Protein AF-A0A1G2M939-F1 (afdb_monomer)

Secondary structure (DSSP, 8-state):
----TTTTS-HHHHHHHHH-BS-TT-S--TT--BHHHHHHHHHHHHHHHHHHHHHH-TT--HHHHHHHHHHTTTTHHHH----HHHHHH--HHHHHHHHHHHHHHHHHHHHHS-SEETTEEHHHHHHHHHH--SHHHHHHHHHHHHHHHHHHHHHHHTT-GGGHHHHHHHHHHHTTHHHH-GGGHHHHT-TT-TTT-HHHH-S-----GGG-TTTTS---TTTTTS--S-HHHHHHHHHHHHHHHHHHHHHTTS---S---

Structure (mmCIF, N/CA/C/O backbone):
data_AF-A0A1G2M939-F1
#
_entry.id   AF-A0A1G2M939-F1
#
loop_
_atom_site.group_PDB
_atom_site.id
_atom_site.type_symbol
_atom_site.label_atom_id
_atom_site.label_alt_id
_atom_site.label_comp_id
_atom_site.label_asym_id
_atom_site.label_entity_id
_atom_site.label_seq_id
_atom_site.pdbx_PDB_ins_code
_atom_site.Cartn_x
_atom_site.Cartn_y
_atom_site.Cartn_z
_atom_site.occupancy
_atom_site.B_iso_or_equiv
_atom_site.auth_seq_id
_atom_site.auth_comp_id
_atom_site.auth_asym_id
_atom_site.auth_atom_id
_atom_site.pdbx_PDB_model_num
ATOM 1 N N . MET A 1 1 ? 10.184 -16.209 16.164 1.00 35.19 1 MET A N 1
ATOM 2 C CA . MET A 1 1 ? 9.188 -16.762 15.222 1.00 35.19 1 MET A CA 1
ATOM 3 C C . MET A 1 1 ? 8.222 -15.636 14.904 1.00 35.19 1 MET A C 1
ATOM 5 O O . MET A 1 1 ? 7.690 -15.080 15.852 1.00 35.19 1 MET A O 1
ATOM 9 N N . LYS A 1 2 ? 8.069 -15.216 13.639 1.00 50.16 2 LYS A N 1
ATOM 10 C CA . LYS A 1 2 ? 6.953 -14.321 13.290 1.00 50.16 2 LYS A CA 1
ATOM 11 C C . LYS A 1 2 ? 5.694 -15.166 13.429 1.00 50.16 2 LYS A C 1
ATOM 13 O O . LYS A 1 2 ? 5.567 -16.158 12.719 1.00 50.16 2 LYS A O 1
ATOM 18 N N . GLU A 1 3 ? 4.871 -14.853 14.418 1.00 60.94 3 GLU A N 1
ATOM 19 C CA . GLU A 1 3 ? 3.589 -15.513 14.607 1.00 60.94 3 GLU A CA 1
ATOM 20 C C . GLU A 1 3 ? 2.755 -15.336 13.333 1.00 60.94 3 GLU A C 1
ATOM 22 O O . GLU A 1 3 ? 2.784 -14.269 12.714 1.00 60.94 3 GLU A O 1
ATOM 27 N N . ASP A 1 4 ? 2.078 -16.396 12.893 1.00 83.44 4 ASP A N 1
ATOM 28 C CA . ASP A 1 4 ? 1.160 -16.295 11.764 1.00 83.44 4 ASP A CA 1
ATOM 29 C C . ASP A 1 4 ? -0.061 -15.474 12.208 1.00 83.44 4 ASP A C 1
ATOM 31 O O . ASP A 1 4 ? -0.975 -15.979 12.861 1.00 83.44 4 ASP A O 1
ATOM 35 N N . LEU A 1 5 ? -0.018 -14.172 11.897 1.00 89.94 5 LEU A N 1
ATOM 36 C CA . LEU A 1 5 ? -0.991 -13.156 12.313 1.00 89.94 5 LEU A CA 1
ATOM 37 C C . LEU A 1 5 ? -2.436 -13.515 11.948 1.00 89.94 5 LEU A C 1
ATOM 39 O O . LEU A 1 5 ? -3.360 -13.068 12.626 1.00 89.94 5 LEU A O 1
ATOM 43 N N . PHE A 1 6 ? -2.623 -14.298 10.883 1.00 92.44 6 PHE A N 1
ATOM 44 C CA . PHE A 1 6 ? -3.928 -14.663 10.339 1.00 92.44 6 PHE A CA 1
ATOM 45 C C . PHE A 1 6 ? -4.211 -16.169 10.450 1.00 92.44 6 PHE A C 1
ATOM 47 O O . PHE A 1 6 ? -5.139 -16.646 9.804 1.00 92.44 6 PHE A O 1
ATOM 54 N N . LYS A 1 7 ? -3.482 -16.915 11.294 1.00 90.25 7 LYS A N 1
ATOM 55 C CA . LYS A 1 7 ? -3.659 -18.373 11.471 1.00 90.25 7 LYS A CA 1
ATOM 56 C C . LYS A 1 7 ? -5.100 -18.795 11.784 1.00 90.25 7 LYS A C 1
ATOM 58 O O . LYS A 1 7 ? -5.546 -19.851 11.348 1.00 90.25 7 LYS A O 1
ATOM 63 N N . ASP A 1 8 ? -5.821 -17.953 12.524 1.00 92.12 8 ASP A N 1
ATOM 64 C CA . ASP A 1 8 ? -7.196 -18.210 12.962 1.00 92.12 8 ASP A CA 1
ATOM 65 C C . ASP A 1 8 ? -8.242 -17.667 11.971 1.00 92.12 8 ASP A C 1
ATOM 67 O O . ASP A 1 8 ? -9.444 -17.873 12.151 1.00 92.12 8 ASP A O 1
ATOM 71 N N . PHE A 1 9 ? -7.815 -16.953 10.922 1.00 95.19 9 PHE A N 1
ATOM 72 C CA . PHE A 1 9 ? -8.716 -16.448 9.891 1.00 95.19 9 PHE A CA 1
ATOM 73 C C . PHE A 1 9 ? -9.082 -17.553 8.896 1.00 95.19 9 PHE A C 1
ATOM 75 O O . PHE A 1 9 ? -8.240 -18.376 8.530 1.00 95.19 9 PHE A O 1
ATOM 82 N N . PRO A 1 10 ? -10.327 -17.567 8.391 1.00 94.38 10 PRO A N 1
ATOM 83 C CA . PRO A 1 10 ? -10.714 -18.525 7.369 1.00 94.38 10 PRO A CA 1
ATOM 84 C C . PRO A 1 10 ? -9.937 -18.276 6.072 1.00 94.38 10 PRO A C 1
ATOM 86 O O . PRO A 1 10 ? -9.754 -17.130 5.649 1.00 94.38 10 PRO A O 1
ATOM 89 N N . LYS A 1 11 ? -9.564 -19.363 5.384 1.00 94.25 11 LYS A N 1
ATOM 90 C CA . LYS A 1 11 ? -8.876 -19.315 4.079 1.00 94.25 11 LYS A CA 1
ATOM 91 C C . LYS A 1 11 ? -9.626 -18.486 3.033 1.00 94.25 11 LYS A C 1
ATOM 93 O O . LYS A 1 11 ? -8.993 -17.857 2.190 1.00 94.25 11 LYS A O 1
ATOM 98 N N . GLU A 1 12 ? -10.956 -18.421 3.134 1.00 94.88 12 GLU A N 1
ATOM 99 C CA . GLU A 1 12 ? -11.803 -17.587 2.274 1.00 94.88 12 GLU A CA 1
ATOM 100 C C . GLU A 1 12 ? -11.372 -16.116 2.235 1.00 94.88 12 GLU A C 1
ATOM 102 O O . GLU A 1 12 ? -11.542 -15.475 1.200 1.00 94.88 12 GLU A O 1
ATOM 107 N N . ARG A 1 13 ? -10.789 -15.570 3.315 1.00 95.56 13 ARG A N 1
ATOM 108 C CA . ARG A 1 13 ? -10.268 -14.196 3.304 1.00 95.56 13 ARG A CA 1
ATOM 109 C C . ARG A 1 13 ? -9.148 -14.052 2.278 1.00 95.56 13 ARG A C 1
ATOM 111 O O . ARG A 1 13 ? -9.212 -13.189 1.407 1.00 95.56 13 ARG A O 1
ATOM 118 N N . GLU A 1 14 ? -8.125 -14.895 2.380 1.00 95.56 14 GLU A N 1
ATOM 119 C CA . GLU A 1 14 ? -6.982 -14.876 1.465 1.00 95.56 14 GLU A CA 1
ATOM 120 C C . GLU A 1 14 ? -7.424 -15.183 0.029 1.00 95.56 14 GLU A C 1
ATOM 122 O O . GLU A 1 14 ? -7.056 -14.468 -0.904 1.00 95.56 14 GLU A O 1
ATOM 127 N N . GLU A 1 15 ? -8.252 -16.210 -0.156 1.00 96.12 15 GLU A N 1
ATOM 128 C CA . GLU A 1 15 ? -8.768 -16.589 -1.472 1.00 96.12 15 GLU A CA 1
ATOM 129 C C . GLU A 1 15 ? -9.619 -15.482 -2.104 1.00 96.12 15 GLU A C 1
ATOM 131 O O . GLU A 1 15 ? -9.490 -15.217 -3.300 1.00 96.12 15 GLU A O 1
ATOM 136 N N . GLY A 1 16 ? -10.456 -14.807 -1.314 1.00 95.88 16 GLY A N 1
ATOM 137 C CA . GLY A 1 16 ? -11.262 -13.674 -1.758 1.00 95.88 16 GLY A CA 1
ATOM 138 C C . GLY A 1 16 ? -10.395 -12.501 -2.211 1.00 95.88 16 GLY A C 1
ATOM 139 O O . GLY A 1 16 ? -10.558 -12.006 -3.326 1.00 95.88 16 GLY A O 1
ATOM 140 N N . LEU A 1 17 ? -9.398 -12.120 -1.407 1.00 96.31 17 LEU A N 1
ATOM 141 C CA . LEU A 1 17 ? -8.465 -11.042 -1.750 1.00 96.31 17 LEU A CA 1
ATOM 142 C C . LEU A 1 17 ? -7.623 -11.372 -2.992 1.00 96.31 17 LEU A C 1
ATOM 144 O O . LEU A 1 17 ? -7.265 -10.473 -3.753 1.00 96.31 17 LEU A O 1
ATOM 148 N N . LYS A 1 18 ? -7.314 -12.653 -3.232 1.00 95.50 18 LYS A N 1
ATOM 149 C CA . LYS A 1 18 ? -6.609 -13.096 -4.446 1.00 95.50 18 LYS A CA 1
ATOM 150 C C . LYS A 1 18 ? -7.477 -13.053 -5.706 1.00 95.50 18 LYS A C 1
ATOM 152 O O . LYS A 1 18 ? -6.924 -12.893 -6.795 1.00 95.50 18 LYS A O 1
ATOM 157 N N . LYS A 1 19 ? -8.801 -13.193 -5.569 1.00 94.12 19 LYS A N 1
ATOM 158 C CA . LYS A 1 19 ? -9.776 -13.133 -6.676 1.00 94.12 19 LYS A CA 1
ATOM 159 C C . LYS A 1 19 ? -10.155 -11.700 -7.061 1.00 94.12 19 LYS A C 1
ATOM 161 O O . LYS A 1 19 ? -10.557 -11.465 -8.197 1.00 94.12 19 LYS A O 1
ATOM 166 N N . LEU A 1 20 ? -10.017 -10.745 -6.143 1.00 93.56 20 LEU A N 1
ATOM 167 C CA . LEU A 1 20 ? -10.298 -9.334 -6.402 1.00 93.56 20 LEU A CA 1
ATOM 168 C C . LEU A 1 20 ? -9.090 -8.645 -7.038 1.00 93.56 20 LEU A C 1
ATOM 170 O O . LEU A 1 20 ? -8.130 -8.270 -6.365 1.00 93.56 20 LEU A O 1
ATOM 174 N N . TYR A 1 21 ? -9.138 -8.493 -8.358 1.00 93.06 21 TYR A N 1
ATOM 175 C CA . TYR A 1 21 ? -8.115 -7.787 -9.119 1.00 93.06 21 TYR A CA 1
ATOM 176 C C . TYR A 1 21 ? -8.332 -6.277 -9.131 1.00 93.06 21 TYR A C 1
ATOM 178 O O . TYR A 1 21 ? -9.451 -5.794 -9.301 1.00 93.06 21 TYR A O 1
ATOM 186 N N . ARG A 1 22 ? -7.222 -5.543 -9.045 1.00 93.00 22 ARG A N 1
ATOM 187 C CA . ARG A 1 22 ? -7.204 -4.082 -9.102 1.00 93.00 22 ARG A CA 1
ATOM 188 C C . ARG A 1 22 ? -7.291 -3.570 -10.536 1.00 93.00 22 ARG A C 1
ATOM 190 O O . ARG A 1 22 ? -7.076 -4.303 -11.510 1.00 93.00 22 ARG A O 1
ATOM 197 N N . TYR A 1 23 ? -7.572 -2.274 -10.665 1.00 91.38 23 TYR A N 1
ATOM 198 C CA . TYR A 1 23 ? -7.619 -1.548 -11.938 1.00 91.38 23 TYR A CA 1
ATOM 199 C C . TYR A 1 23 ? -8.662 -2.090 -12.922 1.00 91.38 23 TYR A C 1
ATOM 201 O O . TYR A 1 23 ? -8.458 -2.034 -14.133 1.00 91.38 23 TYR A O 1
ATOM 209 N N . SER A 1 24 ? -9.794 -2.603 -12.434 1.00 88.75 24 SER A N 1
ATOM 210 C CA . SER A 1 24 ? -10.860 -3.194 -13.267 1.00 88.75 24 SER A CA 1
ATOM 211 C C . SER A 1 24 ? -11.411 -2.256 -14.352 1.00 88.75 24 SER A C 1
ATOM 213 O O . SER A 1 24 ? -11.948 -2.717 -15.351 1.00 88.75 24 SER A O 1
ATOM 215 N N . ALA A 1 25 ? -11.225 -0.942 -14.195 1.00 86.62 25 ALA A N 1
ATOM 216 C CA . ALA A 1 25 ? -11.577 0.072 -15.191 1.00 86.62 25 ALA A CA 1
ATOM 217 C C . ALA A 1 25 ? -10.614 0.160 -16.397 1.00 86.62 25 ALA A C 1
ATOM 219 O O . ALA A 1 25 ? -10.870 0.936 -17.315 1.00 86.62 25 ALA A O 1
ATOM 220 N N . PHE A 1 26 ? -9.490 -0.558 -16.377 1.00 88.12 26 PHE A N 1
ATOM 221 C CA . PHE A 1 26 ? -8.534 -0.630 -17.480 1.00 88.12 26 PHE A CA 1
ATOM 222 C C . PHE A 1 26 ? -8.677 -1.977 -18.174 1.00 88.12 26 PHE A C 1
ATOM 224 O O . PHE A 1 26 ? -8.571 -3.008 -17.510 1.00 88.12 26 PHE A O 1
ATOM 231 N N . ASP A 1 27 ? -8.841 -1.978 -19.495 1.00 86.50 27 ASP A N 1
ATOM 232 C CA . ASP A 1 27 ? -8.933 -3.222 -20.266 1.00 86.50 27 ASP A CA 1
ATOM 233 C C . ASP A 1 27 ? -7.609 -4.000 -20.267 1.00 86.50 27 ASP A C 1
ATOM 235 O O . ASP A 1 27 ? -7.612 -5.226 -20.169 1.00 86.50 27 ASP A O 1
ATOM 239 N N . VAL A 1 28 ? -6.478 -3.284 -20.320 1.00 90.25 28 VAL A N 1
ATOM 240 C CA . VAL A 1 28 ? -5.131 -3.864 -20.423 1.00 90.25 28 VAL A CA 1
ATOM 241 C C . VAL A 1 28 ? -4.227 -3.334 -19.311 1.00 90.25 28 VAL A C 1
ATOM 243 O O . VAL A 1 28 ? -3.996 -2.128 -19.200 1.00 90.25 28 VAL A O 1
ATOM 246 N N . MET A 1 29 ? -3.681 -4.243 -18.505 1.00 93.38 29 MET A N 1
ATOM 247 C CA . MET A 1 29 ? -2.658 -3.948 -17.497 1.00 93.38 29 MET A CA 1
ATOM 248 C C . MET A 1 29 ? -1.664 -5.104 -17.438 1.00 93.38 29 MET A C 1
ATOM 250 O O . MET A 1 29 ? -2.048 -6.207 -17.070 1.00 93.38 29 MET A O 1
ATOM 254 N N . PHE A 1 30 ? -0.406 -4.870 -17.806 1.00 94.69 30 PHE A N 1
ATOM 255 C CA . PHE A 1 30 ? 0.573 -5.929 -18.034 1.00 94.69 30 PHE A CA 1
ATOM 256 C C . PHE A 1 30 ? 0.890 -6.742 -16.784 1.00 94.69 30 PHE A C 1
ATOM 258 O O . PHE A 1 30 ? 1.032 -7.941 -16.905 1.00 94.69 30 PHE A O 1
ATOM 265 N N . TYR A 1 31 ? 0.950 -6.156 -15.596 1.00 95.31 31 TYR A N 1
ATOM 266 C CA . TYR A 1 31 ? 1.334 -6.797 -14.333 1.00 95.31 31 TYR A CA 1
ATOM 267 C C . TYR A 1 31 ? 0.245 -6.578 -13.286 1.00 95.31 31 TYR A C 1
ATOM 269 O O . TYR A 1 31 ? 0.491 -6.129 -12.162 1.00 95.31 31 TYR A O 1
ATOM 277 N N . ARG A 1 32 ? -1.002 -6.855 -13.677 1.00 93.75 32 ARG A N 1
ATOM 278 C CA . ARG A 1 32 ? -2.164 -6.616 -12.828 1.00 93.75 32 ARG A CA 1
ATOM 279 C C . ARG A 1 32 ? -2.068 -7.375 -11.504 1.00 93.75 32 ARG A C 1
ATOM 281 O O . ARG A 1 32 ? -1.936 -8.601 -11.466 1.00 93.75 32 ARG A O 1
ATOM 288 N N . SER A 1 33 ? -2.191 -6.628 -10.413 1.00 94.50 33 SER A N 1
ATOM 289 C CA . SER A 1 33 ? -2.207 -7.150 -9.050 1.00 94.50 33 SER A CA 1
ATOM 290 C C . SER A 1 33 ? -3.634 -7.426 -8.561 1.00 94.50 33 SER A C 1
ATOM 292 O O . SER A 1 33 ? -4.618 -6.905 -9.095 1.00 94.50 33 SER A O 1
ATOM 294 N N . ASN A 1 34 ? -3.744 -8.253 -7.526 1.00 95.31 34 ASN A N 1
ATOM 295 C CA . ASN A 1 34 ? -4.961 -8.419 -6.736 1.00 95.31 34 ASN A CA 1
ATOM 296 C C . ASN A 1 34 ? -4.808 -7.752 -5.363 1.00 95.31 34 ASN A C 1
ATOM 298 O O . ASN A 1 34 ? -3.708 -7.322 -4.994 1.00 95.31 34 ASN A O 1
ATOM 302 N N . LEU A 1 35 ? -5.907 -7.653 -4.612 1.00 96.38 35 LEU A N 1
ATOM 303 C CA . LEU A 1 35 ? -5.911 -7.014 -3.294 1.00 96.38 35 LEU A CA 1
ATOM 304 C C . LEU A 1 35 ? -4.967 -7.709 -2.309 1.00 96.38 35 LEU A C 1
ATOM 306 O O . LEU A 1 35 ? -4.319 -7.034 -1.515 1.00 96.38 35 LEU A O 1
ATOM 310 N N . TRP A 1 36 ? -4.799 -9.033 -2.407 1.00 97.00 36 TRP A N 1
ATOM 311 C CA . TRP A 1 36 ? -3.823 -9.758 -1.586 1.00 97.00 36 TRP A CA 1
ATOM 312 C C . TRP A 1 36 ? -2.396 -9.259 -1.826 1.00 97.00 36 TRP A C 1
ATOM 314 O O . TRP A 1 36 ? -1.669 -8.944 -0.880 1.00 97.00 36 TRP A O 1
ATOM 324 N N . THR A 1 37 ? -2.001 -9.169 -3.099 1.00 97.19 37 THR A N 1
ATOM 325 C CA . THR A 1 37 ? -0.686 -8.671 -3.495 1.00 97.19 37 THR A CA 1
ATOM 326 C C . THR A 1 37 ? -0.487 -7.231 -3.034 1.00 97.19 37 THR A C 1
ATOM 328 O O . THR A 1 37 ? 0.540 -6.911 -2.438 1.00 97.19 37 THR A O 1
ATOM 331 N N . HIS A 1 38 ? -1.481 -6.379 -3.272 1.00 97.94 38 HIS A N 1
ATOM 332 C CA . HIS A 1 38 ? -1.457 -4.976 -2.880 1.00 97.94 38 HIS A CA 1
ATOM 333 C C . HIS A 1 38 ? -1.307 -4.790 -1.364 1.00 97.94 38 HIS A C 1
ATOM 335 O O . HIS A 1 38 ? -0.356 -4.142 -0.931 1.00 97.94 38 HIS A O 1
ATOM 341 N N . ALA A 1 39 ? -2.160 -5.420 -0.551 1.00 98.25 39 ALA A N 1
ATOM 342 C CA . ALA A 1 39 ? -2.147 -5.277 0.906 1.00 98.25 39 ALA A CA 1
ATOM 343 C C . ALA A 1 39 ? -0.783 -5.638 1.523 1.00 98.25 39 ALA A C 1
ATOM 345 O O . ALA A 1 39 ? -0.291 -4.953 2.423 1.00 98.25 39 ALA A O 1
ATOM 346 N N . HIS A 1 40 ? -0.115 -6.668 0.993 1.00 98.31 40 HIS A N 1
ATOM 347 C CA . HIS A 1 40 ? 1.235 -7.037 1.425 1.00 98.31 40 HIS A CA 1
ATOM 348 C C . HIS A 1 40 ? 2.277 -5.981 1.066 1.00 98.31 40 HIS A C 1
ATOM 350 O O . HIS A 1 40 ? 3.089 -5.616 1.917 1.00 98.31 40 HIS A O 1
ATOM 356 N N . ARG A 1 41 ? 2.242 -5.447 -0.161 1.00 98.44 41 ARG A N 1
ATOM 357 C CA . ARG A 1 41 ? 3.171 -4.384 -0.567 1.00 98.44 41 ARG A CA 1
ATOM 358 C C . ARG A 1 41 ? 2.973 -3.117 0.253 1.00 98.44 41 ARG A C 1
ATOM 360 O O . ARG A 1 41 ? 3.964 -2.541 0.698 1.00 98.44 41 ARG A O 1
ATOM 367 N N . VAL A 1 42 ? 1.724 -2.732 0.525 1.00 98.75 42 VAL A N 1
ATOM 368 C CA . VAL A 1 42 ? 1.412 -1.614 1.429 1.00 98.75 42 VAL A CA 1
ATOM 369 C C . VAL A 1 42 ? 1.972 -1.893 2.823 1.00 98.75 42 VAL A C 1
ATOM 371 O O . VAL A 1 42 ? 2.663 -1.041 3.368 1.00 98.75 42 VAL A O 1
ATOM 374 N N . SER A 1 43 ? 1.787 -3.101 3.368 1.00 98.62 43 SER A N 1
ATOM 375 C CA . SER A 1 43 ? 2.339 -3.475 4.678 1.00 98.62 43 SER A CA 1
ATOM 376 C C . SER A 1 43 ? 3.867 -3.387 4.736 1.00 98.62 43 SER A C 1
ATOM 378 O O . SER A 1 43 ? 4.414 -2.906 5.729 1.00 98.62 43 SER A O 1
ATOM 380 N N . TRP A 1 44 ? 4.581 -3.793 3.682 1.00 98.31 44 TRP A N 1
ATOM 381 C CA . TRP A 1 44 ? 6.046 -3.684 3.642 1.00 98.31 44 TRP A CA 1
ATOM 382 C C . TRP A 1 44 ? 6.532 -2.256 3.445 1.00 98.31 44 TRP A C 1
ATOM 384 O O . TRP A 1 44 ? 7.525 -1.875 4.056 1.00 98.31 44 TRP A O 1
ATOM 394 N N . LEU A 1 45 ? 5.837 -1.451 2.638 1.00 98.38 45 LEU A N 1
ATOM 395 C CA . LEU A 1 45 ? 6.107 -0.017 2.557 1.00 98.38 45 LEU A CA 1
ATOM 396 C C . LEU A 1 45 ? 5.914 0.636 3.930 1.00 98.38 45 LEU A C 1
ATOM 398 O O . LEU A 1 45 ? 6.781 1.384 4.371 1.00 98.38 45 LEU A O 1
ATOM 402 N N . THR A 1 46 ? 4.824 0.310 4.632 1.00 98.50 46 THR A N 1
ATOM 403 C CA . THR A 1 46 ? 4.551 0.784 5.994 1.00 98.50 46 THR A CA 1
ATOM 404 C C . THR A 1 46 ? 5.633 0.340 6.982 1.00 98.50 46 THR A C 1
ATOM 406 O O . THR A 1 46 ? 6.105 1.158 7.771 1.00 98.50 46 THR A O 1
ATOM 409 N N . GLU A 1 47 ? 6.081 -0.918 6.923 1.00 97.69 47 GLU A N 1
ATOM 410 C CA . GLU A 1 47 ? 7.219 -1.412 7.713 1.00 97.69 47 GLU A CA 1
ATOM 411 C C . GLU A 1 47 ? 8.489 -0.596 7.429 1.00 97.69 47 GLU A C 1
ATOM 413 O O . GLU A 1 47 ? 9.159 -0.158 8.362 1.00 97.69 47 GLU A O 1
ATOM 418 N N . ASP A 1 48 ? 8.798 -0.342 6.156 1.00 97.06 48 ASP A N 1
ATOM 419 C CA . ASP A 1 48 ? 10.027 0.340 5.741 1.00 97.06 48 ASP A CA 1
ATOM 420 C C . ASP A 1 48 ? 10.071 1.816 6.159 1.00 97.06 48 ASP A C 1
ATOM 422 O O . ASP A 1 48 ? 11.131 2.341 6.499 1.00 97.06 48 ASP A O 1
ATOM 426 N N . ILE A 1 49 ? 8.917 2.489 6.180 1.00 97.50 49 ILE A N 1
ATOM 427 C CA . ILE A 1 49 ? 8.796 3.901 6.583 1.00 97.50 49 ILE A CA 1
ATOM 428 C C . ILE A 1 49 ? 8.509 4.085 8.083 1.00 97.50 49 ILE A C 1
ATOM 430 O O . ILE A 1 49 ? 8.552 5.214 8.578 1.00 97.50 49 ILE A O 1
ATOM 434 N N . THR A 1 50 ? 8.280 3.002 8.837 1.00 97.94 50 THR A N 1
ATOM 435 C CA . THR A 1 50 ? 8.036 3.040 10.293 1.00 97.94 50 THR A CA 1
ATOM 436 C C . THR A 1 50 ? 9.150 3.751 11.080 1.00 97.94 50 THR A C 1
ATOM 438 O O . THR A 1 50 ? 8.820 4.593 11.919 1.00 97.94 50 THR A O 1
ATOM 441 N N . PRO A 1 51 ? 10.456 3.520 10.819 1.00 97.31 51 PRO A N 1
ATOM 442 C CA . PRO A 1 51 ? 11.522 4.242 11.517 1.00 97.31 51 PRO A CA 1
ATOM 443 C C . PRO A 1 51 ? 11.443 5.761 11.350 1.00 97.31 51 PRO A C 1
ATOM 445 O O . PRO A 1 51 ? 11.850 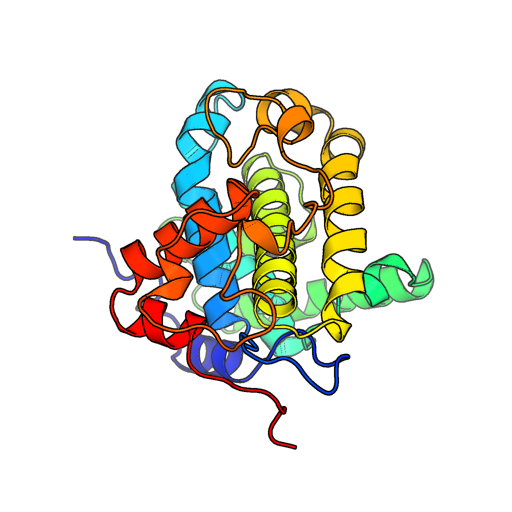6.498 12.243 1.00 97.31 51 PRO A O 1
ATOM 448 N N . VAL A 1 52 ? 10.908 6.243 10.223 1.00 97.50 52 VAL A N 1
ATOM 449 C CA . VAL A 1 52 ? 10.696 7.677 10.003 1.00 97.50 52 VAL A CA 1
ATOM 450 C C . VAL A 1 52 ? 9.461 8.166 10.752 1.00 97.50 52 VAL A C 1
ATOM 452 O O . VAL A 1 52 ? 9.521 9.198 11.415 1.00 97.50 52 VAL A O 1
ATOM 455 N N . ALA A 1 53 ? 8.364 7.404 10.721 1.00 97.69 53 ALA A N 1
ATOM 456 C CA . ALA A 1 53 ? 7.143 7.721 11.462 1.00 97.69 53 ALA A CA 1
ATOM 457 C C . ALA A 1 53 ? 7.408 7.893 12.970 1.00 97.69 53 ALA A C 1
ATOM 459 O O . ALA A 1 53 ? 6.956 8.872 13.568 1.00 97.69 53 ALA A O 1
ATOM 460 N N . LEU A 1 54 ? 8.222 7.015 13.567 1.00 97.50 54 LEU A N 1
ATOM 461 C CA . LEU A 1 54 ? 8.586 7.060 14.990 1.00 97.50 54 LEU A CA 1
ATOM 462 C C . LEU A 1 54 ? 9.324 8.344 15.410 1.00 97.50 54 LEU A C 1
ATOM 464 O O . LEU A 1 54 ? 9.266 8.720 16.580 1.00 97.50 54 LEU A O 1
ATOM 468 N N . LYS A 1 55 ? 9.970 9.062 14.481 1.00 97.06 55 LYS A N 1
ATOM 469 C CA . LYS A 1 55 ? 10.610 10.357 14.781 1.00 97.06 55 LYS A CA 1
ATOM 470 C C . LYS A 1 55 ? 9.593 11.464 15.056 1.00 97.06 55 LYS A C 1
ATOM 472 O O . LYS A 1 55 ? 9.873 12.379 15.826 1.00 97.06 55 LYS A O 1
ATOM 477 N N . TYR A 1 56 ? 8.430 11.394 14.410 1.00 96.62 56 TYR A N 1
ATOM 478 C CA . TYR A 1 56 ? 7.429 12.464 14.410 1.00 96.62 56 TYR A CA 1
ATOM 479 C C . TYR A 1 56 ? 6.189 12.121 15.239 1.00 96.62 56 TYR A C 1
ATOM 481 O O . TYR A 1 56 ? 5.502 13.012 15.739 1.00 96.62 56 TYR A O 1
ATOM 489 N N . PHE A 1 57 ? 5.922 10.833 15.443 1.00 97.06 57 PHE A N 1
ATOM 490 C CA . PHE A 1 57 ? 4.738 10.340 16.128 1.00 97.06 57 PHE A CA 1
ATOM 491 C C . PHE A 1 57 ? 5.136 9.517 17.358 1.00 97.06 57 PHE A C 1
ATOM 493 O O . PHE A 1 57 ? 5.357 8.313 17.286 1.00 97.06 57 PHE A O 1
ATOM 500 N N . LYS A 1 58 ? 5.182 10.170 18.528 1.00 91.38 58 LYS A N 1
ATOM 501 C CA . LYS A 1 58 ? 5.664 9.572 19.793 1.00 91.38 58 LYS A CA 1
ATOM 502 C C . LYS A 1 58 ? 4.938 8.295 20.241 1.00 91.38 58 LYS A C 1
ATOM 504 O O . LYS A 1 58 ? 5.498 7.533 21.016 1.00 91.38 58 LYS A O 1
ATOM 509 N N . LYS A 1 59 ? 3.683 8.105 19.824 1.00 94.25 59 LYS A N 1
ATOM 510 C CA . LYS A 1 59 ? 2.846 6.941 20.169 1.00 94.25 59 LYS A CA 1
ATOM 511 C C . LYS A 1 59 ? 2.561 6.044 18.962 1.00 94.25 59 LYS A C 1
ATOM 513 O O . LYS A 1 59 ? 1.593 5.301 18.999 1.00 94.25 59 LYS A O 1
ATOM 518 N N . PHE A 1 60 ? 3.344 6.177 17.892 1.00 97.94 60 PHE A N 1
ATOM 519 C CA . PHE A 1 60 ? 3.138 5.387 16.688 1.00 97.94 60 PHE A CA 1
ATOM 520 C C . PHE A 1 60 ? 3.411 3.919 16.959 1.00 97.94 60 PHE A C 1
ATOM 522 O O . PHE A 1 60 ? 4.502 3.550 17.396 1.00 97.94 60 PHE A O 1
ATOM 529 N N . ASP A 1 61 ? 2.422 3.101 16.657 1.00 98.19 61 ASP A N 1
ATOM 530 C CA . ASP A 1 61 ? 2.516 1.661 16.745 1.00 98.19 61 ASP A CA 1
ATOM 531 C C . ASP A 1 61 ? 2.776 1.078 15.349 1.00 98.19 61 ASP A C 1
ATOM 533 O O . ASP A 1 61 ? 1.885 0.957 14.504 1.00 98.19 61 ASP A O 1
ATOM 537 N N . GLY A 1 62 ? 4.041 0.734 15.094 1.00 98.00 62 GLY A N 1
ATOM 538 C CA . GLY A 1 62 ? 4.466 0.180 13.811 1.00 98.00 62 GLY A CA 1
ATOM 539 C C . GLY A 1 62 ? 3.880 -1.200 13.515 1.00 98.00 62 GLY A C 1
ATOM 540 O O . GLY A 1 62 ? 3.629 -1.516 12.352 1.00 98.00 62 GLY A O 1
ATOM 541 N N . GLU A 1 63 ? 3.623 -2.017 14.538 1.00 97.31 63 GLU A N 1
ATOM 542 C CA . GLU A 1 63 ? 2.991 -3.324 14.350 1.00 97.31 63 GLU A CA 1
ATOM 543 C C . GLU A 1 63 ? 1.519 -3.145 13.979 1.00 97.31 63 GLU A C 1
ATOM 545 O O . GLU A 1 63 ? 1.070 -3.685 12.962 1.00 97.31 63 GLU A O 1
ATOM 550 N N . LYS A 1 64 ? 0.805 -2.282 14.710 1.00 98.12 64 LYS A N 1
ATOM 551 C CA . LYS A 1 64 ? -0.564 -1.891 14.366 1.00 98.12 64 LYS A CA 1
ATOM 552 C C . LYS A 1 64 ? -0.657 -1.355 12.944 1.00 98.12 64 LYS A C 1
ATOM 554 O O . LYS A 1 64 ? -1.518 -1.802 12.194 1.00 98.12 64 LYS A O 1
ATOM 559 N N . ALA A 1 65 ? 0.224 -0.435 12.545 1.00 98.56 65 ALA A N 1
ATOM 560 C CA . ALA A 1 65 ? 0.214 0.149 11.204 1.00 98.56 65 ALA A CA 1
ATOM 561 C C . ALA A 1 65 ? 0.417 -0.914 10.111 1.00 98.56 65 ALA A C 1
ATOM 563 O O . ALA A 1 65 ? -0.251 -0.887 9.076 1.00 98.56 65 ALA A O 1
ATOM 564 N N . ARG A 1 66 ? 1.298 -1.893 10.344 1.00 98.31 66 ARG A N 1
ATOM 565 C CA . ARG A 1 66 ? 1.504 -3.006 9.410 1.00 98.31 66 ARG A CA 1
ATOM 566 C C . ARG A 1 66 ? 0.296 -3.921 9.288 1.00 98.31 66 ARG A C 1
ATOM 568 O O . ARG A 1 66 ? -0.000 -4.357 8.176 1.00 98.31 66 ARG A O 1
ATOM 575 N N . ILE A 1 67 ? -0.362 -4.243 10.401 1.00 98.31 67 ILE A N 1
ATOM 576 C CA . ILE A 1 67 ? -1.566 -5.085 10.401 1.00 98.31 67 ILE A CA 1
ATOM 577 C C . ILE A 1 67 ? -2.726 -4.315 9.771 1.00 98.31 67 ILE A C 1
ATOM 579 O O . ILE A 1 67 ? -3.429 -4.866 8.930 1.00 98.31 67 ILE A O 1
ATOM 583 N N . LEU A 1 68 ? -2.861 -3.024 10.087 1.00 98.69 68 LEU A N 1
ATOM 584 C CA . LEU A 1 68 ? -3.813 -2.114 9.458 1.00 98.69 68 LEU A CA 1
ATOM 585 C C . LEU A 1 68 ? -3.651 -2.122 7.933 1.00 98.69 68 LEU A C 1
ATOM 587 O O . LEU A 1 68 ? -4.633 -2.315 7.228 1.00 98.69 68 LEU A O 1
ATOM 591 N N . ALA A 1 69 ? -2.423 -2.012 7.418 1.00 98.62 69 ALA A N 1
ATOM 592 C CA . ALA A 1 69 ? -2.148 -2.132 5.985 1.00 98.62 69 ALA A CA 1
ATOM 593 C C . ALA A 1 69 ? -2.565 -3.490 5.388 1.00 98.62 69 ALA A C 1
ATOM 595 O O . ALA A 1 69 ? -3.037 -3.536 4.255 1.00 98.62 69 ALA A O 1
ATOM 596 N N . LEU A 1 70 ? -2.435 -4.593 6.131 1.00 98.38 70 LEU A N 1
ATOM 597 C CA . LEU A 1 70 ? -2.842 -5.920 5.652 1.00 98.38 70 LEU A CA 1
ATOM 598 C C . LEU A 1 70 ? -4.361 -6.096 5.565 1.00 98.38 70 LEU A C 1
ATOM 600 O O . LEU A 1 70 ? -4.798 -6.987 4.839 1.00 98.38 70 LEU A O 1
ATOM 604 N N . VAL A 1 71 ? -5.141 -5.289 6.293 1.00 98.12 71 VAL A N 1
ATOM 605 C CA . VAL A 1 71 ? -6.611 -5.394 6.360 1.00 98.12 71 VAL A CA 1
ATOM 606 C C . VAL A 1 71 ? -7.352 -4.190 5.775 1.00 98.12 71 VAL A C 1
ATOM 608 O O . VAL A 1 71 ? -8.578 -4.200 5.743 1.00 98.12 71 VAL A O 1
ATOM 611 N N . HIS A 1 72 ? -6.647 -3.141 5.333 1.00 97.88 72 HIS A N 1
ATOM 612 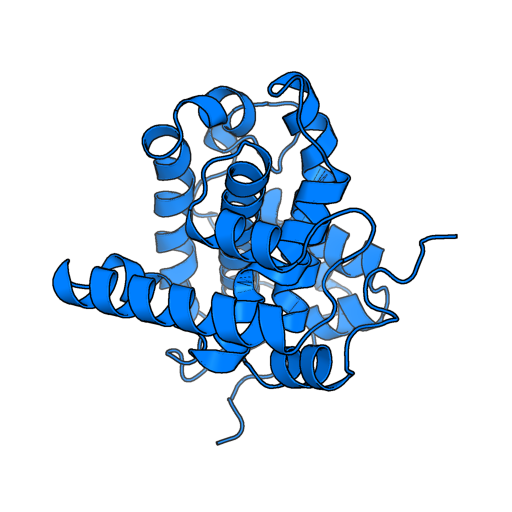C CA . HIS A 1 72 ? -7.273 -1.856 4.991 1.00 97.88 72 HIS A CA 1
ATOM 613 C C . HIS A 1 72 ? -8.312 -1.936 3.861 1.00 97.88 72 HIS A C 1
ATOM 615 O O . HIS A 1 72 ? -9.268 -1.163 3.877 1.00 97.88 72 HIS A O 1
ATOM 621 N N . ASP A 1 73 ? -8.152 -2.898 2.948 1.00 96.69 73 ASP A N 1
ATOM 622 C CA . ASP A 1 73 ? -9.059 -3.159 1.824 1.00 96.69 73 ASP A CA 1
ATOM 623 C C . ASP A 1 73 ? -9.967 -4.383 2.058 1.00 96.69 73 ASP A C 1
ATOM 625 O O . ASP A 1 73 ? -10.694 -4.801 1.162 1.00 96.69 73 ASP A O 1
ATOM 629 N N . ASP A 1 74 ? -9.994 -4.979 3.257 1.00 97.25 74 ASP A N 1
ATOM 630 C CA . ASP A 1 74 ? -10.819 -6.173 3.509 1.00 97.25 74 ASP A CA 1
ATOM 631 C C . ASP A 1 74 ? -12.315 -5.910 3.290 1.00 97.25 74 ASP A C 1
ATOM 633 O O . ASP A 1 74 ? -13.037 -6.812 2.870 1.00 97.25 74 ASP A O 1
ATOM 637 N N . ALA A 1 75 ? -12.791 -4.680 3.526 1.00 95.75 75 ALA A N 1
ATOM 638 C CA . ALA A 1 75 ? -14.174 -4.289 3.243 1.00 95.75 75 ALA A CA 1
ATOM 639 C C . ALA A 1 75 ? -14.558 -4.500 1.761 1.00 95.75 75 ALA A C 1
ATOM 641 O O . ALA A 1 75 ? -15.729 -4.752 1.456 1.00 95.75 75 ALA A O 1
ATOM 642 N N . GLU A 1 76 ? -13.577 -4.483 0.853 1.00 94.56 76 GLU A N 1
ATOM 643 C CA . GLU A 1 76 ? -13.769 -4.723 -0.578 1.00 94.56 76 GLU A CA 1
ATOM 644 C C . GLU A 1 76 ? -14.116 -6.181 -0.905 1.00 94.56 76 GLU A C 1
ATOM 646 O O . GLU A 1 76 ? -14.682 -6.439 -1.966 1.00 94.56 76 GLU A O 1
ATOM 651 N N . LEU A 1 77 ? -13.916 -7.123 0.029 1.00 94.50 77 LEU A N 1
ATOM 652 C CA . LEU A 1 77 ? -14.465 -8.484 -0.071 1.00 94.50 77 LEU A CA 1
ATOM 653 C C . LEU A 1 77 ? -15.991 -8.491 -0.209 1.00 94.50 77 LEU A C 1
ATOM 655 O O . LEU A 1 77 ? -16.547 -9.403 -0.817 1.00 94.50 77 LEU A O 1
ATOM 659 N N . ILE A 1 78 ? -16.659 -7.480 0.354 1.00 93.56 78 ILE A N 1
ATOM 660 C CA . ILE A 1 78 ? -18.116 -7.330 0.307 1.00 93.56 78 ILE A CA 1
ATOM 661 C C . ILE A 1 78 ? -18.524 -6.265 -0.715 1.00 93.56 78 ILE A C 1
ATOM 663 O O . ILE A 1 78 ? -19.495 -6.450 -1.445 1.00 93.56 78 ILE A O 1
ATOM 667 N N . THR A 1 79 ? -17.812 -5.133 -0.784 1.00 90.31 79 THR A N 1
ATOM 668 C CA . THR A 1 79 ? -18.211 -4.010 -1.654 1.00 90.31 79 THR A CA 1
ATOM 669 C C . THR A 1 79 ? -17.702 -4.110 -3.091 1.00 90.31 79 THR A C 1
ATOM 671 O O . THR A 1 79 ? -18.222 -3.402 -3.956 1.00 90.31 79 THR A O 1
ATOM 674 N N . GLY A 1 80 ? -16.693 -4.947 -3.344 1.00 85.69 80 GLY A N 1
ATOM 675 C CA . GLY A 1 80 ? -15.847 -4.881 -4.534 1.00 85.69 80 GLY A CA 1
ATOM 676 C C . GLY A 1 80 ? -14.856 -3.709 -4.492 1.00 85.69 80 GLY A C 1
ATOM 677 O O . GLY A 1 80 ? -15.034 -2.762 -3.719 1.00 85.69 80 GLY A O 1
ATOM 678 N N . ASP A 1 81 ? -13.830 -3.773 -5.351 1.00 81.44 81 ASP A N 1
ATOM 679 C CA . ASP A 1 81 ? -12.830 -2.706 -5.524 1.00 81.44 81 ASP A CA 1
ATOM 680 C C . ASP A 1 81 ? -13.439 -1.521 -6.287 1.00 81.44 81 ASP A C 1
ATOM 682 O O . ASP A 1 81 ? -13.792 -1.606 -7.473 1.00 81.44 81 ASP A O 1
ATOM 686 N N . ILE A 1 82 ? -13.548 -0.386 -5.596 1.00 81.38 82 ILE A N 1
ATOM 687 C CA . ILE A 1 82 ? -13.987 0.878 -6.184 1.00 81.38 82 ILE A CA 1
ATOM 688 C C . ILE A 1 82 ? -12.754 1.747 -6.451 1.00 81.38 82 ILE A C 1
ATOM 690 O O . ILE A 1 82 ? -12.186 2.371 -5.554 1.00 81.38 82 ILE A O 1
ATOM 694 N N . GLN A 1 83 ? -12.422 1.904 -7.732 1.00 80.12 83 GLN A N 1
ATOM 695 C CA . GLN A 1 83 ? -11.229 2.624 -8.180 1.00 80.12 83 GLN A CA 1
ATOM 696 C C . GLN A 1 83 ? -11.111 4.051 -7.607 1.00 80.12 83 GLN A C 1
ATOM 698 O O . GLN A 1 83 ? -12.039 4.865 -7.684 1.00 80.12 83 GLN A O 1
ATOM 703 N N . SER A 1 84 ? -9.906 4.416 -7.151 1.00 79.56 84 SER A N 1
ATOM 704 C CA . SER A 1 84 ? -9.596 5.724 -6.534 1.00 79.56 84 SER A CA 1
ATOM 705 C C . SER A 1 84 ? -10.036 6.939 -7.367 1.00 79.56 84 SER A C 1
ATOM 707 O O . SER A 1 84 ? -10.480 7.954 -6.826 1.00 79.56 84 SER A O 1
ATOM 709 N N . ARG A 1 85 ? -9.959 6.853 -8.701 1.00 78.00 85 ARG A N 1
ATOM 710 C CA . ARG A 1 85 ? -10.407 7.928 -9.602 1.00 78.00 85 ARG A CA 1
ATOM 711 C C . ARG A 1 85 ? -11.924 8.096 -9.624 1.00 78.00 85 ARG A C 1
ATOM 713 O O . ARG A 1 85 ? -12.396 9.232 -9.695 1.00 78.00 85 ARG A O 1
ATOM 720 N N . ALA A 1 86 ? -12.673 6.996 -9.553 1.00 79.94 86 ALA A N 1
ATOM 721 C CA . ALA A 1 86 ? -14.124 7.040 -9.404 1.00 79.94 86 ALA A CA 1
ATOM 722 C C . ALA A 1 86 ? -14.484 7.644 -8.039 1.00 79.94 86 ALA A C 1
ATOM 724 O O . ALA A 1 86 ? -15.285 8.578 -7.989 1.00 79.94 86 ALA A O 1
ATOM 725 N N . LYS A 1 87 ? -13.785 7.230 -6.963 1.00 80.94 87 LYS A N 1
ATOM 726 C CA . LYS A 1 8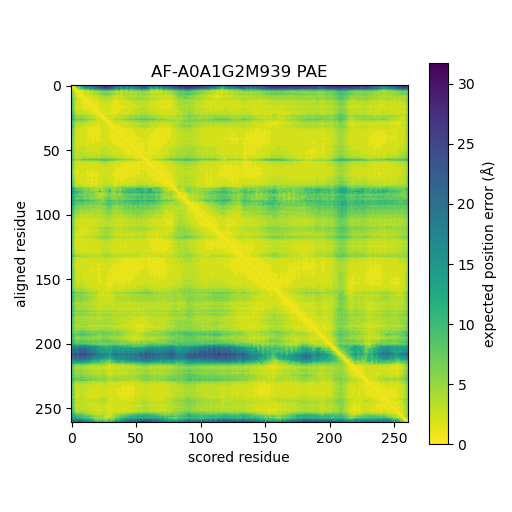7 ? -13.925 7.826 -5.620 1.00 80.94 87 LYS A CA 1
ATOM 727 C C . LYS A 1 87 ? -13.704 9.347 -5.625 1.00 80.94 87 LYS A C 1
ATOM 729 O O . LYS A 1 87 ? -14.495 10.099 -5.053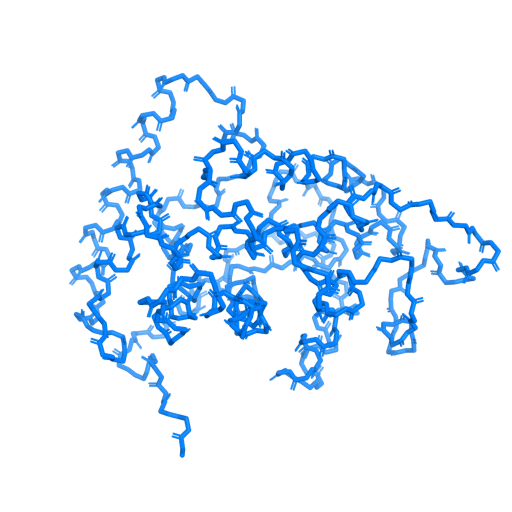 1.00 80.94 87 LYS A O 1
ATOM 734 N N . ALA A 1 88 ? -12.674 9.825 -6.324 1.00 78.06 88 ALA A N 1
ATOM 735 C CA . ALA A 1 88 ? -12.349 11.251 -6.400 1.00 78.06 88 ALA A CA 1
ATOM 736 C C . ALA A 1 88 ? -13.422 12.092 -7.123 1.00 78.06 88 ALA A C 1
ATOM 738 O O . ALA A 1 88 ? -13.721 13.202 -6.679 1.00 78.06 88 ALA A O 1
ATOM 739 N N . ARG A 1 89 ? -14.013 11.564 -8.205 1.00 82.50 89 ARG A N 1
ATOM 740 C CA . ARG A 1 89 ? -15.000 12.265 -9.053 1.00 82.50 89 ARG A CA 1
ATOM 741 C C . ARG A 1 89 ? -16.447 12.144 -8.571 1.00 82.50 89 ARG A C 1
ATOM 743 O O . ARG A 1 89 ? -17.320 12.817 -9.109 1.00 82.50 89 ARG A O 1
ATOM 750 N N . ALA A 1 90 ? -16.702 11.293 -7.586 1.00 83.81 90 ALA A N 1
ATOM 751 C CA . ALA A 1 90 ? -18.046 11.016 -7.114 1.00 83.81 90 ALA A CA 1
ATOM 752 C C . ALA A 1 90 ? -18.727 12.219 -6.457 1.00 83.81 90 ALA A C 1
ATOM 754 O O . ALA A 1 90 ? -18.091 13.034 -5.773 1.00 83.81 90 ALA A O 1
ATOM 755 N N . SER A 1 91 ? -20.050 12.279 -6.621 1.00 87.88 91 SER A N 1
ATOM 756 C CA . SER A 1 91 ? -20.885 13.264 -5.944 1.00 87.88 91 SER A CA 1
ATOM 757 C C . SER A 1 91 ? -20.844 13.058 -4.423 1.00 87.88 91 SER A C 1
ATOM 759 O O . SER A 1 91 ? -20.534 11.971 -3.931 1.00 87.88 91 SER A O 1
ATOM 761 N N . LYS A 1 92 ? -21.204 14.089 -3.644 1.00 86.81 92 LYS A N 1
ATOM 762 C CA . LYS A 1 92 ? -21.332 13.952 -2.178 1.00 86.81 92 LYS A CA 1
ATOM 763 C C . LYS A 1 92 ? -22.311 12.834 -1.791 1.00 86.81 92 LYS A C 1
ATOM 765 O O . LYS A 1 92 ? -22.069 12.120 -0.825 1.00 86.81 92 LYS A O 1
ATOM 770 N N . LYS A 1 93 ? -23.392 12.669 -2.562 1.00 89.31 93 LYS A N 1
ATOM 771 C CA . LYS A 1 93 ? -24.404 11.627 -2.349 1.00 89.31 93 LYS A CA 1
ATOM 772 C C . LYS A 1 93 ? -23.821 10.227 -2.557 1.00 89.31 93 LYS A C 1
ATOM 774 O O . LYS A 1 93 ? -24.068 9.346 -1.739 1.00 89.31 93 LYS A O 1
ATOM 779 N N . ASP A 1 94 ? -23.034 10.038 -3.613 1.00 87.38 94 ASP A N 1
ATOM 780 C CA . ASP A 1 94 ? -22.411 8.745 -3.916 1.00 87.38 94 ASP A CA 1
ATOM 781 C C . ASP A 1 94 ? -21.324 8.396 -2.900 1.00 87.38 94 ASP A C 1
ATOM 783 O O . ASP A 1 94 ? -21.281 7.265 -2.426 1.00 87.38 94 ASP A O 1
ATOM 787 N N . LYS A 1 95 ? -20.521 9.383 -2.479 1.00 85.19 95 LYS A N 1
ATOM 788 C CA . LYS A 1 95 ? -19.537 9.209 -1.398 1.00 85.19 95 LYS A CA 1
ATOM 789 C C . LYS A 1 95 ? -20.200 8.726 -0.112 1.00 85.19 95 LYS A C 1
ATOM 791 O O . LYS A 1 95 ? -19.799 7.701 0.422 1.00 85.19 95 LYS A O 1
ATOM 796 N N . LEU A 1 96 ? -21.285 9.379 0.308 1.00 86.62 96 LEU A N 1
ATOM 797 C CA . LEU A 1 96 ? -22.036 8.967 1.494 1.00 86.62 96 LEU A CA 1
ATOM 798 C C . LEU A 1 96 ? -22.653 7.566 1.336 1.00 86.62 96 LEU A C 1
ATOM 800 O O . LEU A 1 96 ? -22.726 6.797 2.294 1.00 86.62 96 LEU A O 1
ATOM 804 N N . LYS A 1 97 ? -23.117 7.215 0.129 1.00 88.75 97 LYS A N 1
ATOM 805 C CA . LYS A 1 97 ? -23.632 5.870 -0.163 1.00 88.75 97 LYS A CA 1
ATOM 806 C C . LYS A 1 97 ? -22.533 4.815 -0.014 1.00 88.75 97 LYS A C 1
ATOM 808 O O . LYS A 1 97 ? -22.806 3.761 0.558 1.00 88.75 97 LYS A O 1
ATOM 813 N N . TRP A 1 98 ? -21.330 5.093 -0.509 1.00 85.94 98 TRP A N 1
ATOM 814 C CA . TRP A 1 98 ? -20.189 4.189 -0.395 1.00 85.94 98 TRP A CA 1
ATOM 815 C C . TRP A 1 98 ? -19.680 4.072 1.033 1.00 85.94 98 TRP A C 1
ATOM 817 O O . TRP A 1 98 ? -19.544 2.951 1.498 1.00 85.94 98 TRP A O 1
ATOM 827 N N . GLU A 1 99 ? -19.535 5.176 1.766 1.00 86.44 99 GLU A N 1
ATOM 828 C CA . GLU A 1 99 ? -19.157 5.155 3.188 1.00 86.44 99 GLU A CA 1
ATOM 829 C C . GLU A 1 99 ? -20.136 4.310 4.015 1.00 86.44 99 GLU A C 1
ATOM 831 O O . GLU A 1 99 ? -19.731 3.471 4.814 1.00 86.44 99 GLU A O 1
ATOM 836 N N . ARG A 1 100 ? -21.449 4.444 3.769 1.00 89.75 100 ARG A N 1
ATOM 837 C CA . ARG A 1 100 ? -22.466 3.584 4.405 1.00 89.75 100 ARG A CA 1
ATOM 838 C C . ARG A 1 100 ? -22.345 2.118 3.994 1.00 89.75 100 ARG A C 1
ATOM 840 O O . ARG A 1 100 ? -22.723 1.242 4.767 1.00 89.75 100 ARG A O 1
ATOM 847 N N . SER A 1 101 ? -21.902 1.848 2.770 1.00 91.31 101 SER A N 1
ATOM 848 C CA . SER A 1 101 ? -21.694 0.486 2.280 1.00 91.31 101 SER A CA 1
ATOM 849 C C . SER A 1 101 ? -20.462 -0.153 2.913 1.00 91.31 101 SER A C 1
ATOM 851 O O . SER A 1 101 ? -20.570 -1.268 3.410 1.00 91.31 101 SER A O 1
ATOM 853 N N . GLU A 1 102 ? -19.344 0.573 2.967 1.00 90.56 102 GLU A N 1
ATOM 854 C CA . GLU A 1 102 ? -18.116 0.155 3.647 1.00 90.56 102 GLU A CA 1
ATOM 855 C C . GLU A 1 102 ? -18.396 -0.066 5.144 1.00 90.56 102 GLU A C 1
ATOM 857 O O . GLU A 1 102 ? -18.099 -1.134 5.663 1.00 90.56 102 GLU A O 1
ATOM 862 N N . ALA A 1 103 ? -19.109 0.839 5.826 1.00 92.62 103 ALA A N 1
ATOM 863 C CA . ALA A 1 103 ? -19.483 0.652 7.234 1.00 92.62 103 ALA A CA 1
ATOM 864 C C . ALA A 1 103 ? -20.330 -0.616 7.486 1.00 92.62 103 ALA A C 1
ATOM 866 O O . ALA A 1 103 ? -20.163 -1.291 8.505 1.00 92.62 103 ALA A O 1
ATOM 867 N N . ARG A 1 104 ? -21.234 -0.975 6.561 1.00 94.75 104 ARG A N 1
ATOM 868 C CA . ARG A 1 104 ? -21.985 -2.242 6.642 1.00 94.75 104 ARG A CA 1
ATOM 869 C C . ARG A 1 104 ? -21.082 -3.454 6.425 1.00 94.75 104 ARG A C 1
ATOM 871 O O . ARG A 1 104 ? -21.190 -4.404 7.195 1.00 94.75 104 ARG A O 1
ATOM 878 N N . ALA A 1 105 ? -20.188 -3.397 5.438 1.00 95.50 105 ALA A N 1
ATOM 879 C CA . ALA A 1 105 ? -19.209 -4.450 5.180 1.00 95.50 105 ALA A CA 1
ATOM 880 C C . ALA A 1 105 ? -18.306 -4.689 6.399 1.00 95.50 105 ALA A C 1
ATOM 882 O O . ALA A 1 105 ? -18.104 -5.830 6.800 1.00 95.50 105 ALA A O 1
ATOM 883 N N . ILE A 1 106 ? -17.848 -3.621 7.060 1.00 95.44 106 ILE A N 1
ATOM 884 C CA . ILE A 1 106 ? -17.052 -3.708 8.291 1.00 95.44 106 ILE A CA 1
ATOM 885 C C . ILE A 1 106 ? -17.817 -4.455 9.384 1.00 95.44 106 ILE A C 1
ATOM 887 O O . ILE A 1 106 ? -17.255 -5.341 10.029 1.00 95.44 106 ILE A O 1
ATOM 891 N N . LYS A 1 107 ? -19.101 -4.131 9.590 1.00 95.75 107 LYS A N 1
ATOM 892 C CA . LYS A 1 107 ? -19.939 -4.811 10.587 1.00 95.75 107 LYS A CA 1
ATOM 893 C C . LYS A 1 107 ? -20.079 -6.305 10.283 1.00 95.75 107 LYS A C 1
ATOM 895 O O . LYS A 1 107 ? -19.956 -7.119 11.195 1.00 95.75 107 LYS A O 1
ATOM 900 N N . GLU A 1 108 ? -20.314 -6.653 9.022 1.00 96.50 108 GLU A N 1
ATOM 901 C CA . GLU A 1 108 ? -20.447 -8.039 8.572 1.00 96.50 108 GLU A CA 1
ATOM 902 C C . GLU A 1 108 ? -19.141 -8.824 8.754 1.00 96.50 108 GLU A C 1
ATOM 904 O O . GLU A 1 108 ? -19.129 -9.863 9.417 1.00 96.50 108 GLU A O 1
ATOM 909 N N . LEU A 1 109 ? -18.018 -8.292 8.268 1.00 96.38 109 LEU A N 1
ATOM 910 C CA . LEU A 1 109 ? -16.703 -8.925 8.396 1.00 96.38 109 LEU A CA 1
ATOM 911 C C . LEU A 1 109 ? -16.289 -9.077 9.862 1.00 96.38 109 LEU A C 1
ATOM 913 O O . LEU A 1 109 ? -15.791 -10.129 10.250 1.00 96.38 109 LEU A O 1
ATOM 917 N N . SER A 1 110 ? -16.572 -8.075 10.699 1.00 95.81 110 SER A N 1
ATOM 918 C CA . SER A 1 110 ? -16.294 -8.127 12.141 1.00 95.81 110 SER A CA 1
ATOM 919 C C . SER A 1 110 ? -17.105 -9.198 12.876 1.00 95.81 110 SER A C 1
ATOM 921 O O . SER A 1 110 ? -16.688 -9.636 13.945 1.00 95.81 110 SER A O 1
ATOM 923 N N . SER A 1 111 ? -18.265 -9.598 12.340 1.00 95.31 111 SER A N 1
ATOM 924 C CA . SER A 1 111 ? -19.041 -10.732 12.865 1.00 95.31 111 SER A CA 1
ATOM 925 C C . SER A 1 111 ? -18.621 -12.083 12.288 1.00 95.31 111 SER A C 1
ATOM 927 O O . SER A 1 111 ? -18.824 -13.104 12.939 1.00 95.31 111 SER A O 1
ATOM 929 N N . ARG A 1 112 ? -18.059 -12.094 11.073 1.00 94.88 112 ARG A N 1
ATOM 930 C CA . ARG A 1 112 ? -17.698 -13.312 10.337 1.00 94.88 112 ARG A CA 1
ATOM 931 C C . ARG A 1 112 ? -16.305 -13.822 10.694 1.00 94.88 112 ARG A C 1
ATOM 933 O O . ARG A 1 112 ? -16.084 -15.028 10.707 1.00 94.88 112 ARG A O 1
ATOM 940 N N . TYR A 1 113 ? -15.362 -12.916 10.922 1.00 96.00 113 TYR A N 1
ATOM 941 C CA . TYR A 1 113 ? -13.949 -13.229 11.132 1.00 96.00 113 TYR A CA 1
ATOM 942 C C . TYR A 1 113 ? -13.539 -13.111 12.604 1.00 96.00 113 TYR A C 1
ATOM 944 O O . TYR A 1 113 ? -14.276 -12.526 13.405 1.00 96.00 113 TYR A O 1
ATOM 952 N N . PRO A 1 114 ? -12.375 -13.674 12.991 1.00 96.69 114 PRO A N 1
ATOM 953 C CA . PRO A 1 114 ? -11.889 -13.597 14.360 1.00 96.69 114 PRO A CA 1
ATOM 954 C C . PRO A 1 114 ? -11.868 -12.171 14.907 1.00 96.69 114 PRO A C 1
ATOM 956 O O . PRO A 1 114 ? -11.542 -11.202 14.220 1.00 96.69 114 PRO A O 1
ATOM 959 N N . LYS A 1 115 ? -12.177 -12.051 16.200 1.00 96.81 115 LYS A N 1
ATOM 960 C CA . LYS A 1 115 ? -12.248 -10.759 16.893 1.00 96.81 115 LYS A CA 1
ATOM 961 C C . LYS A 1 115 ? -10.901 -10.025 16.915 1.00 96.81 115 LYS A C 1
ATOM 963 O O . LYS A 1 115 ? -10.900 -8.795 17.000 1.00 96.81 115 LYS A O 1
ATOM 968 N N . TYR A 1 116 ? -9.790 -10.758 16.857 1.00 96.69 116 TYR A N 1
ATOM 969 C CA . TYR A 1 116 ? -8.435 -10.226 16.964 1.00 96.69 116 TYR A CA 1
ATOM 970 C C . TYR A 1 116 ? -7.555 -10.667 15.794 1.00 96.69 116 TYR A C 1
ATOM 972 O O . TYR A 1 116 ? -7.710 -11.775 15.288 1.00 96.69 116 TYR A O 1
ATOM 980 N N . VAL A 1 117 ? -6.618 -9.798 15.413 1.00 95.56 117 VAL A N 1
ATOM 981 C CA . VAL A 1 117 ? -5.488 -10.094 14.522 1.00 95.56 117 VAL A CA 1
ATOM 982 C C . VAL A 1 117 ? -4.224 -9.697 15.271 1.00 95.56 117 VAL A C 1
ATOM 984 O O . VAL A 1 117 ? -4.024 -8.512 15.561 1.00 95.56 117 VAL A O 1
ATOM 987 N N . GLY A 1 118 ? -3.415 -10.682 15.664 1.00 92.38 118 GLY A N 1
ATOM 988 C CA . GLY A 1 118 ? -2.400 -10.470 16.697 1.00 92.38 118 GLY A CA 1
ATOM 989 C C . GLY A 1 118 ? -3.033 -9.882 17.967 1.00 92.38 118 GLY A C 1
ATOM 990 O O . GLY A 1 118 ? -4.010 -10.416 18.489 1.00 92.38 118 GLY A O 1
ATOM 991 N N . SER A 1 119 ? -2.520 -8.740 18.423 1.00 94.56 119 SER A N 1
ATOM 992 C CA . SER A 1 119 ? -2.988 -8.055 19.640 1.00 94.56 119 SER A CA 1
ATOM 993 C C . SER A 1 119 ? -4.132 -7.052 19.415 1.00 94.56 119 SER A C 1
ATOM 995 O O . SER A 1 119 ? -4.601 -6.431 20.370 1.00 94.56 119 SER A O 1
ATOM 997 N N . TYR A 1 120 ? -4.599 -6.864 18.176 1.00 97.25 120 TYR A N 1
ATOM 998 C CA . TYR A 1 120 ? -5.517 -5.776 17.817 1.00 97.25 120 TYR A CA 1
ATOM 999 C C . TYR A 1 120 ? -6.903 -6.290 17.461 1.00 97.25 120 TYR A C 1
ATOM 1001 O O . TYR A 1 120 ? -7.050 -7.352 16.861 1.00 97.25 120 TYR A O 1
ATOM 1009 N N . ARG A 1 121 ? -7.941 -5.515 17.786 1.00 97.81 121 ARG A N 1
ATOM 1010 C CA . ARG A 1 121 ? -9.318 -5.862 17.424 1.00 97.81 121 ARG A CA 1
ATOM 1011 C C . ARG A 1 121 ? -9.540 -5.631 15.934 1.00 97.81 121 ARG A C 1
ATOM 1013 O O . ARG A 1 121 ? -9.420 -4.507 15.455 1.00 97.81 121 ARG A O 1
ATOM 1020 N N . TYR A 1 122 ? -9.932 -6.680 15.219 1.00 98.12 122 TYR A N 1
ATOM 1021 C CA . TYR A 1 122 ? -10.090 -6.649 13.765 1.00 98.12 122 TYR A CA 1
ATOM 1022 C C . TYR A 1 122 ? -11.068 -5.559 13.300 1.00 98.12 122 TYR A C 1
ATOM 1024 O O . TYR A 1 122 ? -10.718 -4.720 12.476 1.00 98.12 122 TYR A O 1
ATOM 1032 N N . GLY A 1 123 ? -12.260 -5.488 13.899 1.00 97.56 123 GLY A N 1
ATOM 1033 C CA . GLY A 1 123 ? -13.251 -4.469 13.537 1.00 97.56 123 GLY A CA 1
ATOM 1034 C C . GLY A 1 123 ? -12.816 -3.025 13.825 1.00 97.56 123 GLY A C 1
ATOM 1035 O O . GLY A 1 123 ? -13.233 -2.110 13.117 1.00 97.56 123 GLY A O 1
ATOM 1036 N N . GLU A 1 124 ? -11.949 -2.807 14.821 1.00 97.75 124 GLU A N 1
ATOM 1037 C CA . GLU A 1 124 ? -11.384 -1.478 15.097 1.00 97.75 124 GLU A CA 1
ATOM 1038 C C . GLU A 1 124 ? -10.359 -1.091 14.032 1.00 97.75 124 GLU A C 1
ATOM 1040 O O . GLU A 1 124 ? -10.395 0.037 13.554 1.00 97.75 124 GLU A O 1
ATOM 1045 N N . LEU A 1 125 ? -9.520 -2.035 13.587 1.00 98.19 125 LEU A N 1
ATOM 1046 C CA . LEU A 1 125 ? -8.602 -1.812 12.467 1.00 98.19 125 LEU A CA 1
ATOM 1047 C C . LEU A 1 125 ? -9.358 -1.441 11.185 1.00 98.19 125 LEU A C 1
ATOM 1049 O O . LEU A 1 125 ? -8.989 -0.485 10.509 1.00 98.19 125 LEU A O 1
ATOM 1053 N N . LEU A 1 126 ? -10.441 -2.154 10.868 1.00 97.44 126 LEU A N 1
ATOM 1054 C CA . LEU A 1 126 ? -11.259 -1.842 9.694 1.00 97.44 126 LEU A CA 1
ATOM 1055 C C . LEU A 1 126 ? -11.918 -0.457 9.795 1.00 97.44 126 LEU A C 1
ATOM 1057 O O . LEU A 1 126 ? -11.941 0.300 8.826 1.00 97.44 126 LEU A O 1
ATOM 1061 N N . THR A 1 127 ? -12.433 -0.110 10.976 1.00 96.88 127 THR A N 1
ATOM 1062 C CA . THR A 1 127 ? -13.024 1.214 11.229 1.00 96.88 127 THR A CA 1
ATOM 1063 C C . THR A 1 127 ? -11.972 2.315 11.092 1.00 96.88 127 THR A C 1
ATOM 1065 O O . THR A 1 127 ? -12.211 3.337 10.454 1.00 96.88 127 THR A O 1
ATOM 1068 N N . GLU A 1 128 ? -10.767 2.085 11.607 1.00 97.12 128 GLU A N 1
ATOM 1069 C CA . GLU A 1 128 ? -9.644 3.014 11.503 1.00 97.12 128 GLU A CA 1
ATOM 1070 C C . GLU A 1 128 ? -9.156 3.199 10.057 1.00 97.12 128 GLU A C 1
ATOM 1072 O O . GLU A 1 128 ? -8.840 4.324 9.657 1.00 97.12 128 GLU A O 1
ATOM 1077 N N . ALA A 1 129 ? -9.151 2.135 9.245 1.00 96.06 129 ALA A N 1
ATOM 1078 C CA . ALA A 1 129 ? -8.848 2.215 7.814 1.00 96.06 129 ALA A CA 1
ATOM 1079 C C . ALA A 1 129 ? -9.847 3.110 7.058 1.00 96.06 129 ALA A C 1
ATOM 1081 O O . ALA A 1 129 ? -9.452 3.849 6.149 1.00 96.06 129 ALA A O 1
ATOM 1082 N N . LEU A 1 130 ? -11.122 3.083 7.463 1.00 93.38 130 LEU A N 1
ATOM 1083 C CA . LEU A 1 130 ? -12.183 3.923 6.912 1.00 93.38 130 LEU A CA 1
ATOM 1084 C C . LEU A 1 130 ? -12.054 5.387 7.368 1.00 93.38 130 LEU A C 1
ATOM 1086 O O . LEU A 1 130 ? -11.983 6.297 6.537 1.00 93.38 130 LEU A O 1
ATOM 1090 N N . GLU A 1 131 ? -11.998 5.618 8.681 1.00 93.94 131 GLU A N 1
ATOM 1091 C CA . GLU A 1 131 ? -12.049 6.955 9.289 1.00 93.94 131 GLU A CA 1
ATOM 1092 C C . GLU A 1 131 ? -10.754 7.753 9.123 1.00 93.94 131 GLU A C 1
ATOM 1094 O O . GLU A 1 131 ? -10.787 8.983 9.025 1.00 93.94 131 GLU A O 1
ATOM 1099 N N . LYS A 1 132 ? -9.608 7.065 9.060 1.00 95.25 132 LYS A N 1
ATOM 1100 C CA . LYS A 1 132 ? -8.278 7.665 8.887 1.00 95.25 132 LYS A CA 1
ATOM 1101 C C . LYS A 1 132 ? -7.977 8.717 9.956 1.00 95.25 132 LYS A C 1
ATOM 1103 O O . LYS A 1 132 ? -7.590 9.848 9.648 1.00 95.25 132 LYS A O 1
ATOM 1108 N N . SER A 1 133 ? -8.210 8.360 11.216 1.00 93.75 133 SER A N 1
ATOM 1109 C CA . SER A 1 133 ? -8.170 9.268 12.369 1.00 93.75 133 SER A CA 1
ATOM 1110 C C . SER A 1 133 ? -6.843 9.249 13.142 1.00 93.75 133 SER A C 1
ATOM 1112 O O . SER A 1 133 ? -6.604 10.131 13.969 1.00 93.75 133 SER A O 1
ATOM 1114 N N . THR A 1 134 ? -5.955 8.295 12.854 1.00 97.12 134 THR A N 1
ATOM 1115 C CA . THR A 1 134 ? -4.716 8.036 13.609 1.00 97.12 134 THR A CA 1
ATOM 1116 C C . THR A 1 134 ? -3.453 8.200 12.751 1.00 97.12 134 THR A C 1
ATOM 1118 O O . THR A 1 134 ? -3.517 8.028 11.529 1.00 97.12 134 THR A O 1
ATOM 1121 N N . PRO A 1 135 ? -2.275 8.463 13.353 1.00 97.94 135 PRO A N 1
ATOM 1122 C CA . PRO A 1 135 ? -0.999 8.443 12.636 1.00 97.94 135 PRO A CA 1
ATOM 1123 C C . PRO A 1 135 ? -0.742 7.150 11.852 1.00 97.94 135 PRO A C 1
ATOM 1125 O O . PRO A 1 135 ? -0.259 7.215 10.722 1.00 97.94 135 PRO A O 1
ATOM 1128 N N . GLU A 1 136 ? -1.106 5.991 12.405 1.00 98.62 136 GLU A N 1
ATOM 1129 C CA . GLU A 1 136 ? -1.006 4.684 11.748 1.00 98.62 136 GLU A CA 1
ATOM 1130 C C . GLU A 1 136 ? -1.793 4.683 10.435 1.00 98.62 136 GLU A C 1
ATOM 1132 O O . GLU A 1 136 ? -1.232 4.420 9.370 1.00 98.62 136 GLU A O 1
ATOM 1137 N N . SER A 1 137 ? -3.065 5.083 10.478 1.00 98.25 137 SER A N 1
ATOM 1138 C CA . SER A 1 137 ? -3.926 5.150 9.292 1.00 98.25 137 SER A CA 1
ATOM 1139 C C . SER A 1 137 ? -3.465 6.178 8.250 1.00 98.25 137 SER A C 1
ATOM 1141 O O . SER A 1 137 ? -3.658 5.976 7.046 1.00 98.25 137 SER A O 1
ATOM 1143 N N . TRP A 1 138 ? -2.817 7.269 8.672 1.00 98.12 138 TRP A N 1
ATOM 1144 C CA . TRP A 1 138 ? -2.251 8.270 7.765 1.00 98.12 138 TRP A CA 1
ATOM 1145 C C . TRP A 1 138 ? -1.027 7.732 7.027 1.00 98.12 138 TRP A C 1
ATOM 1147 O O . TRP A 1 138 ? -0.930 7.891 5.809 1.00 98.12 138 TRP A O 1
ATOM 1157 N N . VAL A 1 139 ? -0.128 7.050 7.744 1.00 98.38 139 VAL A N 1
ATOM 1158 C CA . VAL A 1 139 ? 1.052 6.397 7.158 1.00 98.38 139 VAL A CA 1
ATOM 1159 C C . VAL A 1 139 ? 0.632 5.266 6.216 1.00 98.38 139 VAL A C 1
ATOM 1161 O O . VAL A 1 139 ? 1.168 5.168 5.113 1.00 98.38 139 VAL A O 1
ATOM 1164 N N . VAL A 1 140 ? -0.376 4.467 6.580 1.00 98.62 140 VAL A N 1
ATOM 1165 C CA . VAL A 1 140 ? -0.955 3.449 5.684 1.00 98.62 140 VAL A CA 1
ATOM 1166 C C . VAL A 1 140 ? -1.587 4.097 4.449 1.00 98.62 140 VAL A C 1
ATOM 1168 O O . VAL A 1 140 ? -1.343 3.650 3.335 1.00 98.62 140 VAL A O 1
ATOM 1171 N N . THR A 1 141 ? -2.318 5.207 4.603 1.00 98.19 141 THR A N 1
ATOM 1172 C CA . THR A 1 141 ? -2.900 5.944 3.463 1.00 98.19 141 THR A CA 1
ATOM 1173 C C . THR A 1 141 ? -1.831 6.478 2.504 1.00 98.19 141 THR A C 1
ATOM 1175 O O . THR A 1 141 ? -2.061 6.536 1.292 1.00 98.19 141 THR A O 1
ATOM 1178 N N . PHE A 1 142 ? -0.681 6.902 3.032 1.00 97.94 142 PHE A N 1
ATOM 1179 C CA . PHE A 1 142 ? 0.472 7.291 2.226 1.00 97.94 142 PHE A CA 1
ATOM 1180 C C . PHE A 1 142 ? 1.054 6.088 1.473 1.00 97.94 142 PHE A C 1
ATOM 1182 O O . PHE A 1 142 ? 1.210 6.157 0.254 1.00 97.94 142 PHE A O 1
ATOM 1189 N N . ALA A 1 143 ? 1.304 4.979 2.175 1.00 98.38 143 ALA A N 1
ATOM 1190 C CA . ALA A 1 143 ? 1.846 3.752 1.596 1.00 98.38 143 ALA A CA 1
ATOM 1191 C C . ALA A 1 143 ? 0.938 3.157 0.501 1.00 98.38 143 ALA A C 1
ATOM 1193 O O . ALA A 1 143 ? 1.446 2.782 -0.551 1.00 98.38 143 ALA A O 1
ATOM 1194 N N . ASP A 1 144 ? -0.386 3.156 0.692 1.00 98.31 144 ASP 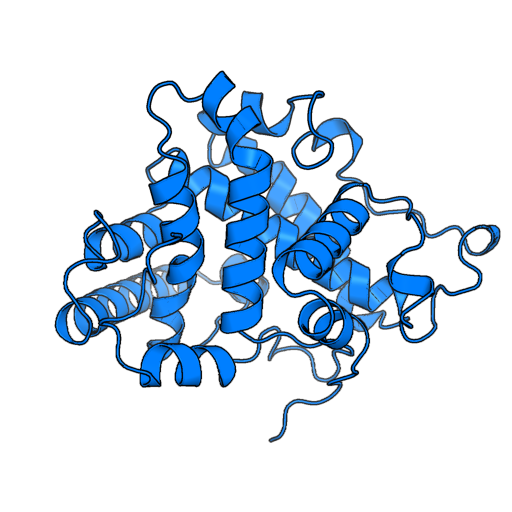A N 1
ATOM 1195 C CA . ASP A 1 144 ? -1.393 2.765 -0.315 1.00 98.31 144 ASP A CA 1
ATOM 1196 C C . ASP A 1 144 ? -1.205 3.543 -1.632 1.00 98.31 144 ASP A C 1
ATOM 1198 O O . ASP A 1 144 ? -1.083 2.980 -2.723 1.00 98.31 144 ASP A O 1
ATOM 1202 N N . LYS A 1 145 ? -1.083 4.870 -1.534 1.00 96.81 145 LYS A N 1
ATOM 1203 C CA . LYS A 1 145 ? -0.947 5.746 -2.713 1.00 96.81 145 LYS A CA 1
ATOM 1204 C C . LYS A 1 145 ? 0.408 5.611 -3.369 1.00 96.81 145 LYS A C 1
ATOM 1206 O O . LYS A 1 145 ? 0.505 5.757 -4.587 1.00 96.81 145 LYS A O 1
ATOM 1211 N N . LEU A 1 146 ? 1.435 5.354 -2.568 1.00 96.62 146 LEU A N 1
ATOM 1212 C CA . LEU A 1 146 ? 2.773 5.101 -3.062 1.00 96.62 146 LEU A CA 1
ATOM 1213 C C . LEU A 1 146 ? 2.847 3.762 -3.804 1.00 96.62 146 LEU A C 1
ATOM 1215 O O . LEU A 1 146 ? 3.433 3.724 -4.883 1.00 96.62 146 LEU A O 1
ATOM 1219 N N . ASP A 1 147 ? 2.199 2.705 -3.298 1.00 98.00 147 ASP A N 1
ATOM 1220 C CA . ASP A 1 147 ? 2.068 1.423 -4.005 1.00 98.00 147 ASP A CA 1
ATOM 1221 C C . ASP A 1 147 ? 1.403 1.634 -5.366 1.00 98.00 147 ASP A C 1
ATOM 1223 O O . ASP A 1 147 ? 1.992 1.308 -6.392 1.00 98.00 147 ASP A O 1
ATOM 1227 N N . ALA A 1 148 ? 0.239 2.288 -5.396 1.00 96.31 148 ALA A N 1
ATOM 1228 C CA . ALA A 1 148 ? -0.493 2.525 -6.637 1.00 96.31 148 ALA A CA 1
ATOM 1229 C C . ALA A 1 148 ? 0.270 3.418 -7.640 1.00 96.31 148 ALA A C 1
ATOM 1231 O O . ALA A 1 148 ? 0.191 3.223 -8.857 1.00 96.31 148 ALA A O 1
ATOM 1232 N N . TYR A 1 149 ? 1.054 4.384 -7.150 1.00 95.38 149 TYR A N 1
ATOM 1233 C CA . TYR A 1 149 ? 1.967 5.157 -7.992 1.00 95.38 149 TYR A CA 1
ATOM 1234 C C . TYR A 1 149 ? 3.054 4.271 -8.616 1.00 95.38 149 TYR A C 1
ATOM 1236 O O . TYR A 1 149 ? 3.287 4.342 -9.825 1.00 95.38 149 TYR A O 1
ATOM 1244 N N . CYS A 1 150 ? 3.687 3.416 -7.812 1.00 95.94 150 CYS A N 1
ATOM 1245 C CA . CYS A 1 150 ? 4.727 2.494 -8.259 1.00 95.94 150 CYS A CA 1
ATOM 1246 C C . CYS A 1 150 ? 4.195 1.420 -9.218 1.00 95.94 150 CYS A C 1
ATOM 1248 O O . CYS A 1 150 ? 4.891 1.095 -10.177 1.00 95.94 150 CYS A O 1
ATOM 1250 N N . GLU A 1 151 ? 2.962 0.937 -9.038 1.00 96.69 151 GLU A N 1
ATOM 1251 C CA . GLU A 1 151 ? 2.282 0.072 -10.013 1.00 96.69 151 GLU A CA 1
ATOM 1252 C C . GLU A 1 151 ? 2.144 0.772 -11.371 1.00 96.69 151 GLU A C 1
ATOM 1254 O O . GLU A 1 151 ? 2.510 0.215 -12.404 1.00 96.69 151 GLU A O 1
ATOM 1259 N N . GLY A 1 152 ? 1.694 2.032 -11.377 1.00 94.75 152 GLY A N 1
ATOM 1260 C CA . GLY A 1 152 ? 1.611 2.827 -12.603 1.00 94.75 152 GLY A CA 1
ATOM 1261 C C . GLY A 1 152 ? 2.973 3.030 -13.276 1.00 94.75 152 GLY A C 1
ATOM 1262 O O . GLY A 1 152 ? 3.075 2.951 -14.499 1.00 94.75 152 GLY A O 1
ATOM 1263 N N . LEU A 1 153 ? 4.034 3.258 -12.495 1.00 93.56 153 LEU A N 1
ATOM 1264 C CA . LEU A 1 153 ? 5.399 3.350 -13.025 1.00 93.56 153 LEU A CA 1
ATOM 1265 C C . LEU A 1 153 ? 5.876 2.023 -13.614 1.00 93.56 153 LEU A C 1
ATOM 1267 O O . LEU A 1 153 ? 6.498 2.025 -14.675 1.00 93.56 153 LEU A O 1
ATOM 1271 N N . HIS A 1 154 ? 5.572 0.904 -12.956 1.00 95.38 154 HIS A N 1
ATOM 1272 C CA . HIS A 1 154 ? 5.922 -0.431 -13.428 1.00 95.38 154 HIS A CA 1
ATOM 1273 C C . HIS A 1 154 ? 5.345 -0.693 -14.825 1.00 95.38 154 HIS A C 1
ATOM 1275 O O . HIS A 1 154 ? 6.069 -1.102 -15.732 1.00 95.38 154 HIS A O 1
ATOM 1281 N N . GLU A 1 155 ? 4.074 -0.351 -15.019 1.00 95.31 155 GLU A N 1
ATOM 1282 C CA . GLU A 1 155 ? 3.355 -0.457 -16.291 1.00 95.31 155 GLU A CA 1
ATOM 1283 C C . GLU A 1 155 ? 3.958 0.438 -17.376 1.00 95.31 155 GLU A C 1
ATOM 1285 O O . GLU A 1 155 ? 4.292 -0.026 -18.468 1.00 95.31 155 GLU A O 1
ATOM 1290 N N . VAL A 1 156 ? 4.176 1.719 -17.066 1.00 92.50 156 VAL A N 1
ATOM 1291 C CA . VAL A 1 156 ? 4.721 2.684 -18.031 1.00 92.50 156 VAL A CA 1
ATOM 1292 C C . VAL A 1 156 ? 6.153 2.324 -18.429 1.00 92.50 156 VAL A C 1
ATOM 1294 O O . VAL A 1 156 ? 6.499 2.414 -19.607 1.00 92.50 156 VAL A O 1
ATOM 1297 N N . PHE A 1 157 ? 6.988 1.862 -17.493 1.00 91.25 157 PHE A N 1
ATOM 1298 C CA . PHE A 1 157 ? 8.340 1.408 -17.824 1.00 91.25 157 PHE A CA 1
ATOM 1299 C C . PHE A 1 157 ? 8.345 0.173 -18.726 1.00 91.25 157 PHE A C 1
ATOM 1301 O O . PHE A 1 157 ? 9.261 0.041 -19.539 1.00 91.25 157 PHE A O 1
ATOM 1308 N N . ALA A 1 158 ? 7.316 -0.673 -18.653 1.00 92.75 158 ALA A N 1
ATOM 1309 C CA . ALA A 1 158 ? 7.144 -1.790 -19.574 1.00 92.75 158 ALA A CA 1
ATOM 1310 C C . ALA A 1 158 ? 6.531 -1.406 -20.932 1.00 92.75 158 ALA A C 1
ATOM 1312 O O . ALA A 1 158 ? 6.455 -2.247 -21.823 1.00 92.75 158 ALA A O 1
ATOM 1313 N N . GLY A 1 159 ? 6.111 -0.149 -21.112 1.00 90.62 159 GLY A N 1
ATOM 1314 C CA . GLY A 1 159 ? 5.496 0.348 -22.347 1.00 90.62 159 GLY A CA 1
ATOM 1315 C C . GLY A 1 159 ? 3.972 0.416 -22.331 1.00 90.62 159 GLY A C 1
ATOM 1316 O O . GLY A 1 159 ? 3.382 0.811 -23.335 1.00 90.62 159 GLY A O 1
ATOM 1317 N N . ASN A 1 160 ? 3.315 0.096 -21.212 1.00 92.06 160 ASN A N 1
ATOM 1318 C CA . ASN A 1 160 ? 1.871 0.268 -21.096 1.00 92.06 160 ASN A CA 1
ATOM 1319 C C . ASN A 1 160 ? 1.517 1.722 -20.758 1.00 92.06 160 ASN A C 1
ATOM 1321 O O . ASN A 1 160 ? 1.361 2.118 -19.599 1.00 92.06 160 ASN A O 1
ATOM 1325 N N . PHE A 1 161 ? 1.352 2.535 -21.798 1.00 88.88 161 PHE A N 1
ATOM 1326 C CA . PHE A 1 161 ? 1.008 3.946 -21.642 1.00 88.88 161 PHE A CA 1
ATOM 1327 C C . PHE A 1 161 ? -0.439 4.195 -21.197 1.00 88.88 161 PHE A C 1
ATOM 1329 O O . PHE A 1 161 ? -0.756 5.321 -20.812 1.00 88.88 161 PHE A O 1
ATOM 1336 N N . SER A 1 162 ? -1.311 3.178 -21.166 1.00 89.25 162 SER A N 1
ATOM 1337 C CA . SER A 1 162 ? -2.667 3.350 -20.622 1.00 89.25 162 SER A CA 1
ATOM 1338 C C . SER A 1 162 ? -2.635 3.775 -19.146 1.00 89.25 162 SER A C 1
ATOM 1340 O O . SER A 1 162 ? -3.489 4.546 -18.704 1.00 89.25 162 SER A O 1
ATOM 1342 N N . LEU A 1 163 ? -1.584 3.393 -18.407 1.00 92.00 163 LEU A N 1
ATOM 1343 C CA . LEU A 1 163 ? -1.360 3.767 -17.008 1.00 92.00 163 LEU A CA 1
ATOM 1344 C C . LEU A 1 163 ? -0.622 5.101 -16.818 1.00 92.00 163 LEU A C 1
ATOM 1346 O O . LEU A 1 163 ? -0.426 5.524 -15.674 1.00 92.00 163 LEU A O 1
ATOM 1350 N N . LEU A 1 164 ? -0.314 5.846 -17.893 1.00 89.88 164 LEU A N 1
ATOM 1351 C CA . LEU A 1 164 ? 0.201 7.222 -17.778 1.00 89.88 164 LEU A CA 1
ATOM 1352 C C . LEU A 1 164 ? -0.704 8.083 -16.888 1.00 89.88 164 LEU A C 1
ATOM 1354 O O . LEU A 1 164 ? -0.272 8.917 -16.095 1.00 89.88 164 LEU A O 1
ATOM 1358 N N . GLN A 1 165 ? -2.004 7.844 -16.982 1.00 88.06 165 GLN A N 1
ATOM 1359 C CA . GLN A 1 165 ? -2.984 8.586 -16.219 1.00 88.06 165 GLN A CA 1
ATOM 1360 C C . GLN A 1 165 ? -2.929 8.317 -14.702 1.00 88.06 165 GLN A C 1
ATOM 1362 O O . GLN A 1 165 ? -3.391 9.154 -13.928 1.00 88.06 165 GLN A O 1
ATOM 1367 N N . CYS A 1 166 ? -2.369 7.182 -14.269 1.00 87.94 166 CYS A N 1
ATOM 1368 C CA . CYS A 1 166 ? -2.115 6.881 -12.859 1.00 87.94 166 CYS A CA 1
ATOM 1369 C C . CYS A 1 166 ? -0.870 7.620 -12.364 1.00 87.94 166 CYS A C 1
ATOM 1371 O O . CYS A 1 166 ? -0.934 8.278 -11.324 1.00 87.94 166 CYS A O 1
ATOM 1373 N N . ILE A 1 167 ? 0.217 7.623 -13.146 1.00 89.81 167 ILE A N 1
ATOM 1374 C CA . ILE A 1 167 ? 1.454 8.333 -12.775 1.00 89.81 167 ILE A CA 1
ATOM 1375 C C . ILE A 1 167 ? 1.279 9.858 -12.747 1.00 89.81 167 ILE A C 1
ATOM 1377 O O . ILE A 1 167 ? 2.059 10.547 -12.107 1.00 89.81 167 ILE A O 1
ATOM 1381 N N . LEU A 1 168 ? 0.248 10.400 -13.404 1.00 89.38 168 LEU A N 1
ATOM 1382 C CA . LEU A 1 168 ? -0.125 11.818 -13.304 1.00 89.38 168 LEU A CA 1
ATOM 1383 C C . LEU A 1 168 ? -1.082 12.106 -12.136 1.00 89.38 168 LEU A C 1
ATOM 1385 O O . LEU A 1 168 ? -1.110 13.221 -11.612 1.00 89.38 168 LEU A O 1
ATOM 1389 N N . PHE A 1 169 ? -1.897 11.124 -11.742 1.00 90.06 169 PHE A N 1
ATOM 1390 C CA . PHE A 1 169 ? -2.917 11.276 -10.705 1.00 90.06 169 PHE A CA 1
ATOM 1391 C C . PHE A 1 169 ? -2.339 11.118 -9.295 1.00 90.06 169 PHE A C 1
ATOM 1393 O O . PHE A 1 169 ? -2.570 11.977 -8.443 1.00 90.06 169 PHE A O 1
ATOM 1400 N N . TYR A 1 170 ? -1.572 10.055 -9.040 1.00 91.75 170 TYR A N 1
ATOM 1401 C CA . TYR A 1 170 ? -1.104 9.739 -7.689 1.00 91.75 170 TYR A CA 1
ATOM 1402 C C . TYR A 1 170 ? -0.110 10.749 -7.102 1.00 91.75 170 TYR A C 1
ATOM 1404 O O . TYR A 1 170 ? -0.265 11.050 -5.920 1.00 91.75 170 TYR A O 1
ATOM 1412 N N . PRO A 1 171 ? 0.805 11.380 -7.865 1.00 90.56 171 PRO A N 1
ATOM 1413 C CA . PRO A 1 171 ? 1.609 12.484 -7.339 1.00 90.56 171 PRO A CA 1
ATOM 1414 C C . PRO A 1 171 ? 0.772 13.645 -6.801 1.00 90.56 171 PRO A C 1
ATOM 1416 O O . PRO A 1 171 ? 1.077 14.200 -5.752 1.00 90.56 171 PRO A O 1
ATOM 1419 N N . ARG A 1 172 ? -0.350 13.972 -7.453 1.00 89.69 172 ARG A N 1
ATOM 1420 C CA . ARG A 1 172 ? -1.264 15.011 -6.952 1.00 89.69 172 ARG A CA 1
ATOM 1421 C C . ARG A 1 172 ? -1.955 14.582 -5.661 1.00 89.69 172 ARG A C 1
ATOM 1423 O O . ARG A 1 172 ? -2.154 15.406 -4.779 1.00 89.69 172 ARG A O 1
ATOM 1430 N N . MET A 1 173 ? -2.320 13.305 -5.550 1.00 90.75 173 MET A N 1
ATOM 1431 C CA . MET A 1 173 ? -2.939 12.763 -4.338 1.00 90.75 173 MET A CA 1
ATOM 1432 C C . MET A 1 173 ? -1.957 12.716 -3.169 1.00 90.75 173 MET A C 1
ATOM 1434 O O . MET A 1 173 ? -2.327 13.098 -2.063 1.00 90.75 173 MET A O 1
ATOM 1438 N N . LEU A 1 174 ? -0.722 12.275 -3.417 1.00 91.81 174 LEU A N 1
ATOM 1439 C CA . LEU A 1 174 ? 0.363 12.236 -2.437 1.00 91.81 174 LEU A CA 1
ATOM 1440 C C . LEU A 1 174 ? 0.710 13.653 -1.954 1.00 91.81 174 LEU A C 1
ATOM 1442 O O . LEU A 1 174 ? 0.733 13.887 -0.751 1.00 91.81 174 LEU A O 1
ATOM 1446 N N . GLY A 1 175 ? 0.835 14.619 -2.869 1.00 87.88 175 GLY A N 1
ATOM 1447 C CA . GLY A 1 175 ? 1.046 16.035 -2.542 1.00 87.88 175 GLY A CA 1
ATOM 1448 C C . GLY A 1 175 ? -0.171 16.763 -1.953 1.00 87.88 175 GLY A C 1
ATOM 1449 O O . GLY A 1 175 ? -0.086 17.950 -1.677 1.00 87.88 175 GLY A O 1
ATOM 1450 N N . PHE A 1 176 ? -1.317 16.091 -1.792 1.00 91.31 176 PHE A N 1
ATOM 1451 C CA . PHE A 1 176 ? -2.481 16.620 -1.069 1.00 91.31 176 PHE A CA 1
ATOM 1452 C C . PHE A 1 176 ? -2.591 16.042 0.352 1.00 91.31 176 PHE A C 1
ATOM 1454 O O . PHE A 1 176 ? -3.437 16.478 1.137 1.00 91.31 176 PHE A O 1
ATOM 1461 N N . LEU A 1 177 ? -1.776 15.040 0.701 1.00 93.44 177 LEU A N 1
ATOM 1462 C CA . LEU A 1 177 ? -1.848 14.397 2.014 1.00 93.44 177 LEU A CA 1
ATOM 1463 C C . LEU A 1 177 ? -1.427 15.326 3.148 1.00 93.44 177 LEU A C 1
ATOM 1465 O O . LEU A 1 177 ? -1.982 15.203 4.232 1.00 93.44 177 LEU A O 1
ATOM 1469 N N . ASP A 1 178 ? -0.526 16.272 2.905 1.00 91.31 178 ASP A N 1
ATOM 1470 C CA . ASP A 1 178 ? -0.157 17.312 3.868 1.00 91.31 178 ASP A CA 1
ATOM 1471 C C . ASP A 1 178 ? -1.336 18.251 4.180 1.00 91.31 178 ASP A C 1
ATOM 1473 O O . ASP A 1 178 ? -1.571 18.609 5.328 1.00 91.31 178 ASP A O 1
ATOM 1477 N N . ARG A 1 179 ? -2.164 18.587 3.188 1.00 92.69 179 ARG A N 1
ATOM 1478 C CA . ARG A 1 179 ? -3.391 19.372 3.391 1.00 92.69 179 ARG A CA 1
ATOM 1479 C C . ARG A 1 179 ? -4.473 18.561 4.085 1.00 92.69 179 ARG A C 1
ATOM 1481 O O . ARG A 1 179 ? -5.188 19.089 4.933 1.00 92.69 179 ARG A O 1
ATOM 1488 N N . LYS A 1 180 ? -4.614 17.286 3.713 1.00 93.69 180 LYS A N 1
ATOM 1489 C CA . LYS A 1 180 ? -5.615 16.387 4.299 1.00 93.69 180 LYS A CA 1
ATOM 1490 C C . LYS A 1 180 ? -5.271 16.018 5.744 1.00 93.69 180 LYS A C 1
ATOM 1492 O O . LYS A 1 180 ? -6.163 15.953 6.585 1.00 93.69 180 LYS A O 1
ATOM 1497 N N . PHE A 1 181 ? -3.992 15.793 6.022 1.00 95.50 181 PHE A N 1
ATOM 1498 C CA . PHE A 1 181 ? -3.454 15.404 7.318 1.00 95.50 181 PHE A CA 1
ATOM 1499 C C . PHE A 1 181 ? -2.274 16.325 7.678 1.00 95.50 181 PHE A C 1
ATOM 1501 O O . PHE A 1 181 ? -1.121 15.908 7.580 1.00 95.50 181 PHE A O 1
ATOM 1508 N N . PRO A 1 182 ? -2.518 17.560 8.158 1.00 95.25 182 PRO A N 1
ATOM 1509 C CA . PRO A 1 182 ? -1.448 18.530 8.441 1.00 95.25 182 PRO A CA 1
ATOM 1510 C C . PRO A 1 182 ? -0.364 18.043 9.404 1.00 95.25 182 PRO A C 1
ATOM 1512 O O . PRO A 1 182 ? 0.783 18.476 9.335 1.00 95.25 182 PRO A O 1
ATOM 1515 N N . LYS A 1 183 ? -0.704 17.105 10.294 1.00 95.81 183 LYS A N 1
ATOM 1516 C CA . LYS A 1 183 ? 0.249 16.483 11.223 1.00 95.81 183 LYS A CA 1
ATOM 1517 C C . LYS A 1 183 ? 1.196 15.478 10.547 1.00 95.81 183 LYS A C 1
ATOM 1519 O O . LYS A 1 183 ? 2.212 15.140 11.140 1.00 95.81 183 LYS A O 1
ATOM 1524 N N . LEU A 1 184 ? 0.882 15.014 9.334 1.00 95.00 184 LEU A N 1
ATOM 1525 C CA . LEU A 1 184 ? 1.718 14.113 8.532 1.00 95.00 184 LEU A CA 1
ATOM 1526 C C . LEU A 1 184 ? 2.840 14.855 7.792 1.00 95.00 184 LEU A C 1
ATOM 1528 O O . LEU A 1 184 ? 3.821 14.235 7.401 1.00 95.00 184 LEU A O 1
ATOM 1532 N N . THR A 1 185 ? 2.736 16.176 7.648 1.00 94.69 185 THR A N 1
ATOM 1533 C CA . THR A 1 185 ? 3.681 17.017 6.899 1.00 94.69 185 THR A CA 1
ATOM 1534 C C . THR A 1 185 ? 5.151 16.748 7.246 1.00 94.69 185 THR A C 1
ATOM 1536 O O . THR A 1 185 ? 5.893 16.417 6.330 1.00 94.69 185 THR A O 1
ATOM 1539 N N . PRO A 1 186 ? 5.615 16.782 8.515 1.00 94.31 186 PRO A N 1
ATOM 1540 C CA . PRO A 1 186 ? 7.039 16.575 8.807 1.00 94.31 186 PRO A CA 1
ATOM 1541 C C . PRO A 1 186 ? 7.563 15.202 8.364 1.00 94.31 186 PRO A C 1
ATOM 1543 O O . PRO A 1 186 ? 8.712 15.086 7.954 1.00 94.31 186 PRO A O 1
ATOM 1546 N N . PHE A 1 187 ? 6.702 14.181 8.401 1.00 96.38 187 PHE A N 1
ATOM 1547 C CA . PHE A 1 187 ? 7.010 12.839 7.917 1.00 96.38 187 PHE A CA 1
ATOM 1548 C C . PHE A 1 187 ? 7.151 12.799 6.385 1.00 96.38 187 PHE A C 1
ATOM 1550 O O . PHE A 1 187 ? 8.095 12.194 5.89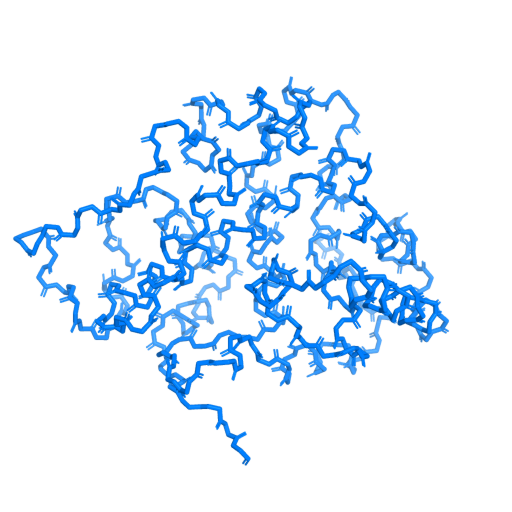1 1.00 96.38 187 PHE A O 1
ATOM 1557 N N . LEU A 1 188 ? 6.270 13.484 5.641 1.00 94.00 188 LEU A N 1
ATOM 1558 C CA . LEU A 1 188 ? 6.294 13.561 4.165 1.00 94.00 188 LEU A CA 1
ATOM 1559 C C . LEU A 1 188 ? 7.453 14.387 3.591 1.00 94.00 188 LEU A C 1
ATOM 1561 O O . LEU A 1 188 ? 7.582 14.508 2.378 1.00 94.00 188 LEU A O 1
ATOM 1565 N N . TYR A 1 189 ? 8.266 15.014 4.430 1.00 93.38 189 TYR A N 1
ATOM 1566 C CA . TYR A 1 189 ? 9.392 15.829 3.979 1.00 93.38 189 TYR A CA 1
ATOM 1567 C C . TYR A 1 189 ? 10.694 15.437 4.697 1.00 93.38 189 TYR A C 1
ATOM 1569 O O . TYR A 1 189 ? 11.679 16.178 4.677 1.00 93.38 189 TYR A O 1
ATOM 1577 N N . ASP A 1 190 ? 10.725 14.258 5.331 1.00 94.69 190 ASP A N 1
ATOM 1578 C CA . ASP A 1 190 ? 11.934 13.721 5.953 1.00 94.69 190 ASP A CA 1
ATOM 1579 C C . ASP A 1 190 ? 12.927 13.257 4.875 1.00 94.69 190 ASP A C 1
ATOM 1581 O O . ASP A 1 190 ? 12.674 12.347 4.087 1.00 94.69 190 ASP A O 1
ATOM 1585 N N . ARG A 1 191 ? 14.107 13.883 4.871 1.00 92.44 191 ARG A N 1
ATOM 1586 C CA . ARG A 1 191 ? 15.164 13.664 3.868 1.00 92.44 191 ARG A CA 1
ATOM 1587 C C . ARG A 1 191 ? 16.017 12.419 4.109 1.00 92.44 191 ARG A C 1
ATOM 1589 O O . ARG A 1 191 ? 16.924 12.138 3.328 1.00 92.44 191 ARG A O 1
ATOM 1596 N N . THR A 1 192 ? 15.786 11.693 5.201 1.00 90.12 192 THR A N 1
ATOM 1597 C CA . THR A 1 192 ? 16.563 10.494 5.548 1.00 90.12 192 THR A CA 1
ATOM 1598 C C . THR A 1 192 ? 16.046 9.239 4.857 1.00 90.12 192 THR A C 1
ATOM 1600 O O . THR A 1 192 ? 16.781 8.257 4.779 1.00 90.12 192 THR A O 1
ATOM 1603 N N . SER A 1 193 ? 14.816 9.263 4.331 1.00 87.44 193 SER A N 1
ATOM 1604 C CA . SER A 1 193 ? 14.272 8.162 3.542 1.00 87.44 193 SER A CA 1
ATOM 1605 C C . SER A 1 193 ? 13.765 8.652 2.187 1.00 87.44 193 SER A C 1
ATOM 1607 O O . SER A 1 193 ? 12.883 9.511 2.123 1.00 87.44 193 SER A O 1
ATOM 1609 N N . PRO A 1 194 ? 14.244 8.060 1.079 1.00 85.19 194 PRO A N 1
ATOM 1610 C CA . PRO A 1 194 ? 13.753 8.406 -0.245 1.00 85.19 194 PRO A CA 1
ATOM 1611 C C . PRO A 1 194 ? 12.290 8.007 -0.453 1.00 85.19 194 PRO A C 1
ATOM 1613 O O . PRO A 1 194 ? 11.709 8.450 -1.432 1.00 85.19 194 PRO A O 1
ATOM 1616 N N . LEU A 1 195 ? 11.703 7.174 0.424 1.00 89.38 195 LEU A N 1
ATOM 1617 C CA . LEU A 1 195 ? 10.294 6.783 0.349 1.00 89.38 195 LEU A CA 1
ATOM 1618 C C . LEU A 1 195 ? 9.331 7.851 0.841 1.00 89.38 195 LEU A C 1
ATOM 1620 O O . LEU A 1 195 ? 8.158 7.771 0.500 1.00 89.38 195 LEU A O 1
ATOM 1624 N N . VAL A 1 196 ? 9.801 8.818 1.625 1.00 91.31 196 VAL A N 1
ATOM 1625 C CA . VAL A 1 196 ? 8.934 9.839 2.216 1.00 91.31 196 VAL A CA 1
ATOM 1626 C C . VAL A 1 196 ? 9.351 11.253 1.858 1.00 91.31 196 VAL A C 1
ATOM 1628 O O . VAL A 1 196 ? 8.557 12.130 2.108 1.00 91.31 196 VAL A O 1
ATOM 1631 N N . ASP A 1 197 ? 10.512 11.494 1.239 1.00 90.94 197 ASP A N 1
ATOM 1632 C CA . ASP A 1 197 ? 10.921 12.817 0.736 1.00 90.94 197 ASP A CA 1
ATOM 1633 C C . ASP A 1 197 ? 10.125 13.200 -0.532 1.00 90.94 197 ASP A C 1
ATOM 1635 O O . ASP A 1 197 ? 10.603 13.089 -1.671 1.00 90.94 197 ASP A O 1
ATOM 1639 N N . VAL A 1 198 ? 8.855 13.590 -0.342 1.00 88.75 198 VAL A N 1
ATOM 1640 C CA . VAL A 1 198 ? 7.945 13.863 -1.464 1.00 88.75 198 VAL A CA 1
ATOM 1641 C C . VAL A 1 198 ? 8.331 15.135 -2.210 1.00 88.75 198 VAL A C 1
ATOM 1643 O O . VAL A 1 198 ? 8.227 15.164 -3.429 1.00 88.75 198 VAL A O 1
ATOM 1646 N N . GLU A 1 199 ? 8.844 16.159 -1.526 1.00 85.06 199 GLU A N 1
ATOM 1647 C CA . GLU A 1 199 ? 9.295 17.402 -2.173 1.00 85.06 199 GLU A CA 1
ATOM 1648 C C . GLU A 1 199 ? 10.351 17.117 -3.246 1.00 85.06 199 GLU A C 1
ATOM 1650 O O . GLU A 1 199 ? 10.276 17.635 -4.362 1.00 85.06 199 GLU A O 1
ATOM 1655 N N . ARG A 1 200 ? 11.321 16.253 -2.934 1.00 84.44 200 ARG A N 1
ATOM 1656 C CA . ARG A 1 200 ? 12.435 15.979 -3.838 1.00 84.44 200 ARG A CA 1
ATOM 1657 C C . ARG A 1 200 ? 12.086 14.988 -4.941 1.00 84.44 200 ARG A C 1
ATOM 1659 O O . ARG A 1 200 ? 12.520 15.157 -6.085 1.00 84.44 200 ARG A O 1
ATOM 1666 N N . TYR A 1 201 ? 11.348 13.930 -4.613 1.00 83.75 201 TYR A N 1
ATOM 1667 C CA . TYR A 1 201 ? 11.205 12.776 -5.508 1.00 83.75 201 TYR A CA 1
ATOM 1668 C C . TYR A 1 201 ? 9.819 12.622 -6.130 1.00 83.75 201 TYR A C 1
ATOM 1670 O O . TYR A 1 201 ? 9.671 11.846 -7.077 1.00 83.75 201 TYR A O 1
ATOM 1678 N N . LEU A 1 202 ? 8.811 13.369 -5.672 1.00 81.62 202 LEU A N 1
ATOM 1679 C CA . LEU A 1 202 ? 7.453 13.299 -6.211 1.00 81.62 202 LEU A CA 1
ATOM 1680 C C . LEU A 1 202 ? 7.283 14.191 -7.443 1.00 81.62 202 LEU A C 1
ATOM 1682 O O . LEU A 1 202 ? 6.464 15.105 -7.493 1.00 81.62 202 LEU A O 1
ATOM 1686 N N . HIS A 1 203 ? 8.062 13.894 -8.473 1.00 72.31 203 HIS A N 1
ATOM 1687 C CA . HIS A 1 203 ? 7.911 14.472 -9.798 1.00 72.31 203 HIS A CA 1
ATOM 1688 C C . HIS A 1 203 ? 7.579 13.371 -10.803 1.00 72.31 203 HIS A C 1
ATOM 1690 O O . HIS A 1 203 ? 7.948 12.208 -10.626 1.00 72.31 203 HIS A O 1
ATOM 1696 N N . VAL A 1 204 ? 6.883 13.740 -11.880 1.00 68.00 204 VAL A N 1
ATOM 1697 C CA . VAL A 1 204 ? 6.655 12.827 -13.004 1.00 68.00 204 VAL A CA 1
ATOM 1698 C C . VAL A 1 204 ? 8.028 12.479 -13.590 1.00 68.00 204 VAL A C 1
ATOM 1700 O O . VAL A 1 204 ? 8.743 13.393 -14.014 1.00 68.00 204 VAL A O 1
ATOM 1703 N N . PRO A 1 205 ? 8.447 11.202 -13.590 1.00 66.38 205 PRO A N 1
ATOM 1704 C CA . PRO A 1 205 ? 9.792 10.855 -14.006 1.00 66.38 205 PRO A CA 1
ATOM 1705 C C . PRO A 1 205 ? 9.961 11.134 -15.497 1.00 66.38 205 PRO A C 1
ATOM 1707 O O . PRO A 1 205 ? 9.208 10.639 -16.335 1.00 66.38 205 PRO A O 1
ATOM 1710 N N . LEU A 1 206 ? 10.993 11.906 -15.835 1.00 65.75 206 LEU A N 1
ATOM 1711 C CA . LEU A 1 206 ? 11.435 12.051 -17.217 1.00 65.75 206 LEU A CA 1
ATOM 1712 C C . LEU A 1 206 ? 12.123 10.749 -17.638 1.00 65.75 206 LEU A C 1
ATOM 1714 O O . LEU A 1 206 ? 13.297 10.527 -17.327 1.00 65.75 206 LEU A O 1
ATOM 1718 N N . ILE A 1 207 ? 11.398 9.887 -18.352 1.00 64.06 207 ILE A N 1
ATOM 1719 C CA . ILE A 1 207 ? 11.948 8.642 -18.898 1.00 64.06 207 ILE A CA 1
ATOM 1720 C C . ILE A 1 207 ? 12.911 8.995 -20.037 1.00 64.06 207 ILE A C 1
ATOM 1722 O O . ILE A 1 207 ? 12.524 9.188 -21.187 1.00 64.06 207 ILE A O 1
ATOM 1726 N N . LYS A 1 208 ? 14.202 9.119 -19.715 1.00 63.09 208 LYS A N 1
ATOM 1727 C CA . LYS A 1 208 ? 15.249 9.393 -20.707 1.00 63.09 208 LYS A CA 1
ATOM 1728 C C . LYS A 1 208 ? 15.606 8.100 -21.438 1.00 63.09 208 LYS A C 1
ATOM 1730 O O . LYS A 1 208 ? 16.396 7.318 -20.919 1.00 63.09 208 LYS A O 1
ATOM 1735 N N . SER A 1 209 ? 15.086 7.904 -22.649 1.00 57.81 209 SER A N 1
ATOM 1736 C CA . SER A 1 209 ? 15.293 6.697 -23.476 1.00 57.81 209 SER A CA 1
ATOM 1737 C C . SER A 1 209 ? 16.753 6.217 -23.546 1.00 57.81 209 SER A C 1
ATOM 1739 O O . SER A 1 209 ? 17.013 5.024 -23.423 1.00 57.81 209 SER A O 1
ATOM 1741 N N . LYS A 1 210 ? 17.730 7.136 -23.618 1.00 61.12 210 LYS A N 1
ATOM 1742 C CA . LYS A 1 210 ? 19.174 6.813 -23.621 1.00 61.12 210 LYS A CA 1
ATOM 1743 C C . LYS A 1 210 ? 19.679 6.102 -22.353 1.00 61.12 210 LYS A C 1
ATOM 1745 O O . LYS A 1 210 ? 20.689 5.414 -22.420 1.00 61.12 210 LYS A O 1
ATOM 1750 N N . ARG A 1 211 ? 19.017 6.273 -21.201 1.00 60.81 211 ARG A N 1
ATOM 1751 C CA . ARG A 1 211 ? 19.354 5.607 -19.923 1.00 60.81 211 ARG A CA 1
ATOM 1752 C C . ARG A 1 211 ? 18.553 4.321 -19.691 1.00 60.81 211 ARG A C 1
ATOM 1754 O O . ARG A 1 211 ? 18.892 3.555 -18.797 1.00 60.81 211 ARG A O 1
ATOM 1761 N N . TYR A 1 212 ? 17.527 4.071 -20.506 1.00 66.81 212 TYR A N 1
ATOM 1762 C CA . TYR A 1 212 ? 16.593 2.960 -20.347 1.00 66.81 212 TYR A CA 1
ATOM 1763 C C . TYR A 1 212 ? 16.445 2.178 -21.652 1.00 66.81 212 TYR A C 1
ATOM 1765 O O . TYR A 1 212 ? 15.382 2.170 -22.260 1.00 66.81 212 TYR A O 1
ATOM 1773 N N . ALA A 1 213 ? 17.490 1.458 -22.070 1.00 66.25 213 ALA A N 1
ATOM 1774 C CA . ALA A 1 213 ? 17.423 0.583 -23.253 1.00 66.25 213 ALA A CA 1
ATOM 1775 C C . ALA A 1 213 ? 16.351 -0.534 -23.146 1.00 66.25 213 ALA A C 1
ATOM 1777 O O . ALA A 1 213 ? 16.015 -1.183 -24.141 1.00 66.25 213 ALA A O 1
ATOM 1778 N N . HIS A 1 214 ? 15.832 -0.762 -21.934 1.00 71.94 214 HIS A N 1
ATOM 1779 C CA . HIS A 1 214 ? 14.737 -1.678 -21.628 1.00 71.94 214 HIS A CA 1
ATOM 1780 C C . HIS A 1 214 ? 13.374 -0.989 -21.449 1.00 71.94 214 HIS A C 1
ATOM 1782 O O . HIS A 1 214 ? 12.381 -1.696 -21.322 1.00 71.94 214 HIS A O 1
ATOM 1788 N N . ALA A 1 215 ? 13.299 0.348 -21.414 1.00 77.75 215 ALA A N 1
ATOM 1789 C CA . ALA A 1 215 ? 12.006 1.023 -21.317 1.00 77.75 215 ALA A CA 1
ATOM 1790 C C . ALA A 1 215 ? 11.165 0.730 -22.562 1.00 77.75 215 ALA A C 1
ATOM 1792 O O . ALA A 1 215 ? 11.683 0.698 -23.680 1.00 77.75 215 ALA A O 1
ATOM 1793 N N . GLY A 1 216 ? 9.866 0.530 -22.354 1.00 81.69 216 GLY A N 1
ATOM 1794 C CA . GLY A 1 216 ? 8.947 0.157 -23.425 1.00 81.69 216 GLY A CA 1
ATOM 1795 C C . GLY A 1 216 ? 9.010 -1.322 -23.812 1.00 81.69 216 GLY A C 1
ATOM 1796 O O . GLY A 1 216 ? 8.506 -1.682 -24.872 1.00 81.69 216 GLY A O 1
ATOM 1797 N N . LYS A 1 217 ? 9.659 -2.166 -22.999 1.00 87.94 217 LYS A N 1
ATOM 1798 C CA . LYS A 1 217 ? 9.716 -3.622 -23.180 1.00 87.94 217 LYS A CA 1
ATOM 1799 C C . LYS A 1 217 ? 9.255 -4.326 -21.902 1.00 87.94 217 LYS A C 1
ATOM 1801 O O . LYS A 1 217 ? 9.478 -3.774 -20.823 1.00 87.94 217 LYS A O 1
ATOM 1806 N N . PRO A 1 218 ? 8.696 -5.546 -21.995 1.00 92.56 218 PRO A N 1
ATOM 1807 C CA . PRO A 1 218 ? 8.341 -6.329 -20.820 1.00 92.56 218 PRO A CA 1
ATOM 1808 C C . PRO A 1 218 ? 9.501 -6.480 -19.831 1.00 92.56 218 PRO A C 1
ATOM 1810 O O . PRO A 1 218 ? 10.675 -6.561 -20.213 1.00 92.56 218 PRO A O 1
ATOM 1813 N N . HIS A 1 219 ? 9.163 -6.511 -18.545 1.00 94.75 219 HIS A N 1
ATOM 1814 C CA . HIS A 1 219 ? 10.135 -6.676 -17.481 1.00 94.75 219 HIS A CA 1
ATOM 1815 C C . HIS A 1 219 ? 10.706 -8.090 -17.495 1.00 94.75 219 HIS A C 1
ATOM 1817 O O . HIS A 1 219 ? 10.041 -9.071 -17.803 1.00 94.75 219 HIS A O 1
ATOM 1823 N N . THR A 1 220 ? 11.975 -8.193 -17.132 1.00 94.62 220 THR A N 1
ATOM 1824 C CA . THR A 1 220 ? 12.705 -9.448 -16.971 1.00 94.62 220 THR A CA 1
ATOM 1825 C C . THR A 1 220 ? 13.389 -9.437 -15.612 1.00 94.62 220 THR A C 1
ATOM 1827 O O . THR A 1 220 ? 13.583 -8.371 -15.021 1.00 94.62 220 THR A O 1
ATOM 1830 N N . LYS A 1 221 ? 13.872 -10.598 -15.150 1.00 94.50 221 LYS A N 1
ATOM 1831 C CA . LYS A 1 221 ? 14.691 -10.685 -13.925 1.00 94.50 221 LYS A CA 1
ATOM 1832 C C . LYS A 1 221 ? 15.851 -9.679 -13.913 1.00 94.50 221 LYS A C 1
ATOM 1834 O O . LYS A 1 221 ? 16.197 -9.151 -12.863 1.00 94.50 221 LYS A O 1
ATOM 1839 N N . LYS A 1 222 ? 16.430 -9.378 -15.083 1.00 91.62 222 LYS A N 1
ATOM 1840 C CA . LYS A 1 222 ? 17.512 -8.397 -15.220 1.00 91.62 222 LYS A CA 1
ATOM 1841 C C . LYS A 1 222 ? 17.018 -6.954 -15.125 1.00 91.62 222 LYS A C 1
ATOM 1843 O O . LYS A 1 222 ? 17.710 -6.129 -14.551 1.00 91.62 222 LYS A O 1
ATOM 1848 N N . THR A 1 223 ? 15.871 -6.608 -15.708 1.00 91.31 223 THR A N 1
ATOM 1849 C CA . THR A 1 223 ? 15.426 -5.202 -15.765 1.00 91.31 223 THR A CA 1
ATOM 1850 C C . THR A 1 223 ? 14.813 -4.728 -14.452 1.00 91.31 223 THR A C 1
ATOM 1852 O O . THR A 1 223 ? 14.931 -3.549 -14.118 1.00 91.31 223 THR A O 1
ATOM 1855 N N . ILE A 1 224 ? 14.215 -5.631 -13.666 1.00 92.69 224 ILE A N 1
ATOM 1856 C CA . ILE A 1 224 ? 13.637 -5.283 -12.360 1.00 92.69 224 ILE A CA 1
ATOM 1857 C C . ILE A 1 224 ? 14.690 -4.933 -11.296 1.00 92.69 224 ILE A C 1
ATOM 1859 O O . ILE A 1 224 ? 14.342 -4.295 -10.307 1.00 92.69 224 ILE A O 1
ATOM 1863 N N . THR A 1 225 ? 15.960 -5.297 -11.506 1.00 89.94 225 THR A N 1
ATOM 1864 C CA . THR A 1 225 ? 17.078 -4.985 -10.595 1.00 89.94 225 THR A CA 1
ATOM 1865 C C . THR A 1 225 ? 17.857 -3.728 -10.988 1.00 89.94 225 THR A C 1
ATOM 1867 O O . THR A 1 225 ? 18.701 -3.266 -10.222 1.00 89.94 225 THR A O 1
ATOM 1870 N N . LEU A 1 226 ? 17.583 -3.147 -12.161 1.00 89.00 226 LEU A N 1
ATOM 1871 C CA . LEU A 1 226 ? 18.220 -1.906 -12.604 1.00 89.00 226 LEU A CA 1
ATOM 1872 C C . LEU A 1 226 ? 17.624 -0.704 -11.873 1.00 89.00 226 LEU A C 1
ATOM 1874 O O . LEU A 1 226 ? 16.403 -0.607 -11.740 1.00 89.00 226 LEU A O 1
ATOM 1878 N N . SER A 1 227 ? 18.471 0.245 -11.474 1.00 87.75 227 SER A N 1
ATOM 1879 C CA . SER A 1 227 ? 18.014 1.509 -10.898 1.00 87.75 227 SER A CA 1
ATOM 1880 C C . SER A 1 227 ? 17.249 2.358 -11.916 1.00 87.75 227 SER A C 1
ATOM 1882 O O . SER A 1 227 ? 17.525 2.360 -13.121 1.00 87.75 227 SER A O 1
ATOM 1884 N N . SER A 1 228 ? 16.263 3.097 -11.423 1.00 86.25 228 SER A N 1
ATOM 1885 C CA . SER A 1 228 ? 15.439 4.021 -12.191 1.00 86.25 228 SER A CA 1
ATOM 1886 C C . SER A 1 228 ? 15.674 5.470 -11.754 1.00 86.25 228 SER A C 1
ATOM 1888 O O . SER A 1 228 ? 16.491 5.771 -10.887 1.00 86.25 228 SER A O 1
ATOM 1890 N N . THR A 1 229 ? 14.972 6.411 -12.387 1.00 82.88 229 THR A N 1
ATOM 1891 C CA . THR A 1 229 ? 14.947 7.814 -11.953 1.00 82.88 229 THR A CA 1
ATOM 1892 C C . THR A 1 229 ? 14.056 8.020 -10.733 1.00 82.88 229 THR A C 1
ATOM 1894 O O . THR A 1 229 ? 14.016 9.130 -10.214 1.00 82.88 229 THR A O 1
ATOM 1897 N N . SER A 1 230 ? 13.309 6.998 -10.303 1.00 88.56 230 SER A N 1
ATOM 1898 C CA . SER A 1 230 ? 12.376 7.078 -9.186 1.00 88.56 230 SER A CA 1
ATOM 1899 C C . SER A 1 230 ? 12.859 6.197 -8.030 1.00 88.56 230 SER A C 1
ATOM 1901 O O . SER A 1 230 ? 12.672 4.978 -8.059 1.00 88.56 230 SER A O 1
ATOM 1903 N N . PRO A 1 231 ? 13.426 6.800 -6.970 1.00 91.12 231 PRO A N 1
ATOM 1904 C CA . PRO A 1 231 ? 13.791 6.068 -5.760 1.00 91.12 231 PRO A CA 1
ATOM 1905 C C . PRO A 1 231 ? 12.606 5.336 -5.116 1.00 91.12 231 PRO A C 1
ATOM 1907 O O . PRO A 1 231 ? 12.790 4.255 -4.560 1.00 91.12 231 PRO A O 1
ATOM 1910 N N . PHE A 1 232 ? 11.390 5.885 -5.249 1.00 92.81 232 PHE A N 1
ATOM 1911 C CA . PHE A 1 232 ? 10.152 5.226 -4.831 1.00 92.81 232 PHE A CA 1
ATOM 1912 C C . PHE A 1 232 ? 9.987 3.860 -5.494 1.00 92.81 232 PHE A C 1
ATOM 1914 O O . PHE A 1 232 ? 9.827 2.850 -4.813 1.00 92.81 232 PHE A O 1
ATOM 1921 N N . TYR A 1 233 ? 10.079 3.824 -6.823 1.00 94.00 233 TYR A N 1
ATOM 1922 C CA . TYR A 1 233 ? 9.894 2.609 -7.606 1.00 94.00 233 TYR A CA 1
ATOM 1923 C C . TYR A 1 233 ? 11.012 1.585 -7.381 1.00 94.00 233 TYR A C 1
ATOM 1925 O O . TYR A 1 233 ? 10.752 0.384 -7.287 1.00 94.00 233 TYR A O 1
ATOM 1933 N N . ASP A 1 234 ? 12.255 2.045 -7.247 1.00 93.75 234 ASP A N 1
ATOM 1934 C CA . ASP A 1 234 ? 13.393 1.164 -6.972 1.00 93.75 234 ASP A CA 1
ATOM 1935 C C . ASP A 1 234 ? 13.255 0.486 -5.613 1.00 93.75 234 ASP A C 1
ATOM 1937 O O . ASP A 1 234 ? 13.388 -0.736 -5.506 1.00 93.75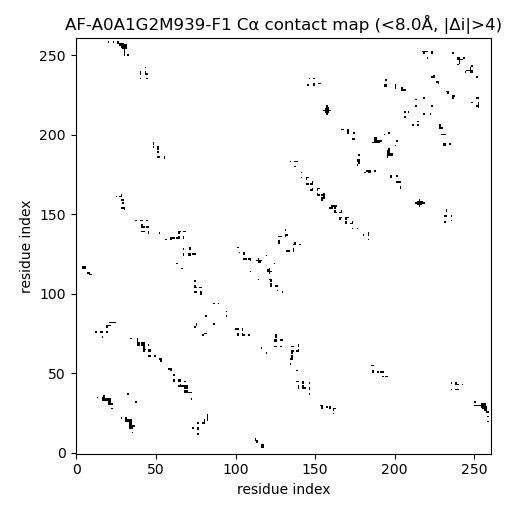 234 ASP A O 1
ATOM 1941 N N . ARG A 1 235 ? 12.925 1.265 -4.577 1.00 95.44 235 ARG A N 1
ATOM 1942 C CA . ARG A 1 235 ? 12.729 0.719 -3.237 1.00 95.44 235 ARG A CA 1
ATOM 1943 C C . ARG A 1 235 ? 11.498 -0.180 -3.169 1.00 95.44 235 ARG A C 1
ATOM 1945 O O . ARG A 1 235 ? 11.576 -1.241 -2.558 1.00 95.44 235 ARG A O 1
ATOM 1952 N N . TRP A 1 236 ? 10.409 0.192 -3.837 1.00 96.69 236 TRP A N 1
ATOM 1953 C CA . TRP A 1 236 ? 9.202 -0.626 -3.942 1.00 96.69 236 TRP A CA 1
ATOM 1954 C C . TRP A 1 236 ? 9.494 -2.014 -4.533 1.00 96.69 236 TRP A C 1
ATOM 1956 O O . TRP A 1 236 ? 9.192 -3.019 -3.891 1.00 96.69 236 TRP A O 1
ATOM 1966 N N . ARG A 1 237 ? 10.178 -2.097 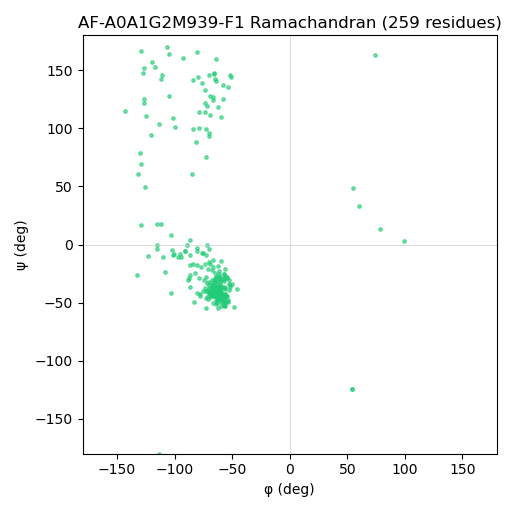-5.686 1.00 96.56 237 ARG A N 1
ATOM 1967 C CA . ARG A 1 237 ? 10.589 -3.389 -6.276 1.00 96.56 237 ARG A CA 1
ATOM 1968 C C . ARG A 1 237 ? 11.496 -4.180 -5.339 1.00 96.56 237 ARG A C 1
ATOM 1970 O O . ARG A 1 237 ? 11.303 -5.380 -5.162 1.00 96.56 237 ARG A O 1
ATOM 1977 N N . ALA A 1 238 ? 12.468 -3.510 -4.718 1.00 96.81 238 ALA A N 1
ATOM 1978 C CA . ALA A 1 238 ? 13.394 -4.152 -3.792 1.00 96.81 238 ALA A CA 1
ATOM 1979 C C . ALA A 1 238 ? 12.672 -4.760 -2.579 1.00 96.81 238 ALA A C 1
ATOM 1981 O O . ALA A 1 238 ? 13.031 -5.855 -2.155 1.00 96.81 238 ALA A O 1
ATOM 1982 N N . LEU A 1 239 ? 11.643 -4.094 -2.043 1.00 96.81 239 LEU A N 1
ATOM 1983 C CA . LEU A 1 239 ? 10.824 -4.627 -0.952 1.00 96.81 239 LEU A CA 1
ATOM 1984 C C . LEU A 1 239 ? 10.026 -5.856 -1.397 1.00 96.81 239 LEU A C 1
ATOM 1986 O O . LEU A 1 239 ? 10.048 -6.868 -0.701 1.00 96.81 239 LEU A O 1
ATOM 1990 N N . VAL A 1 240 ? 9.404 -5.819 -2.578 1.00 97.38 240 VAL A N 1
ATOM 1991 C CA . VAL A 1 240 ? 8.685 -6.982 -3.130 1.00 97.38 240 VAL A CA 1
ATOM 1992 C C . VAL A 1 240 ? 9.605 -8.201 -3.242 1.00 97.38 240 VAL A C 1
ATOM 1994 O O . VAL A 1 240 ? 9.276 -9.281 -2.752 1.00 97.38 240 VAL A O 1
ATOM 1997 N N . ILE A 1 241 ? 10.794 -8.018 -3.823 1.00 97.44 241 ILE A N 1
ATOM 1998 C CA . ILE A 1 241 ? 11.786 -9.090 -3.987 1.00 97.44 241 ILE A CA 1
ATOM 1999 C C . ILE A 1 241 ? 12.314 -9.561 -2.626 1.00 97.44 241 ILE A C 1
ATOM 2001 O O . ILE A 1 241 ? 12.438 -10.760 -2.396 1.00 97.44 241 ILE A O 1
ATOM 2005 N N . LYS A 1 242 ? 12.594 -8.643 -1.695 1.00 97.06 242 LYS A N 1
ATOM 2006 C CA . LYS A 1 242 ? 13.087 -8.977 -0.351 1.00 97.06 242 LYS A CA 1
ATOM 2007 C C . LYS A 1 242 ? 12.104 -9.861 0.418 1.00 97.06 242 LYS A C 1
ATOM 2009 O O . LYS A 1 242 ? 12.540 -10.769 1.118 1.00 97.06 242 LYS A O 1
ATOM 2014 N N . HIS A 1 243 ? 10.806 -9.573 0.334 1.00 96.69 243 HIS A N 1
ATOM 2015 C CA . HIS A 1 243 ? 9.800 -10.247 1.154 1.00 96.69 243 HIS A CA 1
ATOM 2016 C C . HIS A 1 243 ? 9.240 -11.532 0.530 1.00 96.69 243 HIS A C 1
ATOM 2018 O O . HIS A 1 243 ? 8.901 -12.447 1.278 1.00 96.69 243 HIS A O 1
ATOM 2024 N N . TRP A 1 244 ? 9.170 -11.636 -0.802 1.00 96.44 244 TRP A N 1
ATOM 2025 C CA . TRP A 1 244 ? 8.655 -12.835 -1.485 1.00 96.44 244 TRP A CA 1
ATOM 2026 C C . TRP A 1 244 ? 9.672 -13.592 -2.344 1.00 96.44 244 TRP A C 1
ATOM 2028 O O . TRP A 1 244 ? 9.319 -14.613 -2.932 1.00 96.44 244 TRP A O 1
ATOM 2038 N N . GLY A 1 245 ? 10.924 -13.142 -2.434 1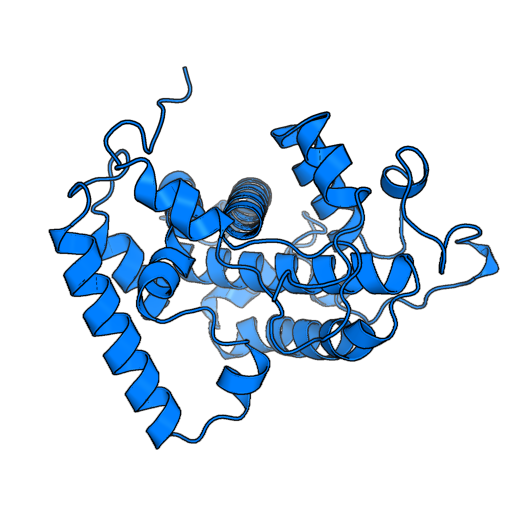.00 96.31 245 GLY A N 1
ATOM 2039 C CA . GLY A 1 245 ? 11.965 -13.829 -3.200 1.00 96.31 245 GLY A CA 1
ATOM 2040 C C . GLY A 1 245 ? 11.543 -14.078 -4.649 1.00 96.31 245 GLY A C 1
ATOM 2041 O O . GLY A 1 245 ? 11.145 -13.152 -5.359 1.00 96.31 245 GLY A O 1
ATOM 2042 N N . GLU A 1 246 ? 11.593 -15.341 -5.076 1.00 96.44 246 GLU A N 1
ATOM 2043 C CA . GLU A 1 246 ? 11.200 -15.761 -6.427 1.00 96.44 246 GLU A CA 1
ATOM 2044 C C . GLU A 1 246 ? 9.726 -15.474 -6.747 1.00 96.44 246 GLU A C 1
ATOM 2046 O O . GLU A 1 246 ? 9.424 -15.057 -7.863 1.00 96.44 246 GLU A O 1
ATOM 2051 N N . GLU A 1 247 ? 8.811 -15.609 -5.783 1.00 94.81 247 GLU A N 1
ATOM 2052 C CA . GLU A 1 247 ? 7.404 -15.245 -6.003 1.00 94.81 247 GLU A CA 1
ATOM 2053 C C . GLU A 1 247 ? 7.253 -13.732 -6.193 1.00 94.81 247 GLU A C 1
ATOM 2055 O O . GLU A 1 247 ? 6.503 -13.279 -7.053 1.00 94.81 247 GLU A O 1
ATOM 2060 N N . GLY A 1 248 ? 8.040 -12.931 -5.469 1.00 95.69 248 GLY A N 1
ATOM 2061 C CA . GLY A 1 248 ? 8.066 -11.480 -5.645 1.00 95.69 248 GLY A CA 1
ATOM 2062 C C . GLY A 1 248 ? 8.563 -11.102 -7.036 1.00 95.69 248 GLY A C 1
ATOM 2063 O O . GLY A 1 248 ? 7.948 -10.280 -7.711 1.00 95.69 248 GLY A O 1
ATOM 2064 N N . ILE A 1 249 ? 9.619 -11.766 -7.509 1.00 96.94 249 ILE A N 1
ATOM 2065 C CA . ILE A 1 249 ? 10.129 -11.604 -8.874 1.00 96.94 249 ILE A CA 1
ATOM 2066 C C . ILE A 1 249 ? 9.047 -11.941 -9.906 1.00 96.94 249 ILE A C 1
ATOM 2068 O O . ILE A 1 249 ? 8.807 -11.123 -10.790 1.00 96.94 249 ILE A O 1
ATOM 2072 N N . LYS A 1 250 ? 8.360 -13.083 -9.770 1.00 96.00 250 LYS A N 1
ATOM 2073 C CA . LYS A 1 250 ? 7.252 -13.478 -10.659 1.00 96.00 250 LYS A CA 1
ATOM 2074 C C . LYS A 1 250 ? 6.164 -12.410 -10.723 1.00 96.00 250 LYS A C 1
ATOM 2076 O O . LYS A 1 250 ? 5.749 -12.029 -11.811 1.00 96.00 250 LYS A O 1
ATOM 2081 N N . THR A 1 251 ? 5.766 -11.832 -9.584 1.00 94.62 251 THR A N 1
ATOM 2082 C CA . THR A 1 251 ? 4.746 -10.761 -9.574 1.00 94.62 251 THR A CA 1
ATOM 2083 C C . THR A 1 251 ? 5.157 -9.490 -10.330 1.00 94.62 251 THR A C 1
ATOM 2085 O O . THR A 1 251 ? 4.284 -8.701 -10.676 1.00 94.62 251 THR A O 1
ATOM 2088 N N . LEU A 1 252 ? 6.455 -9.292 -10.591 1.00 96.56 252 LEU A N 1
ATOM 2089 C CA . LEU A 1 252 ? 7.017 -8.130 -11.291 1.00 96.56 252 LEU A CA 1
ATOM 2090 C C . LEU A 1 252 ? 7.392 -8.404 -12.759 1.00 96.56 252 LEU A C 1
ATOM 2092 O O . LEU A 1 252 ? 7.872 -7.495 -13.436 1.00 96.56 252 LEU A O 1
ATOM 2096 N N . ILE A 1 253 ? 7.281 -9.646 -13.242 1.00 96.25 253 ILE A N 1
ATOM 2097 C CA . ILE A 1 253 ? 7.689 -10.010 -14.614 1.00 96.25 253 ILE A CA 1
ATOM 2098 C C . ILE A 1 253 ? 6.641 -10.837 -15.358 1.00 96.25 253 ILE A C 1
ATOM 2100 O O . ILE A 1 253 ? 6.601 -10.784 -16.584 1.00 96.25 253 ILE A O 1
ATOM 2104 N N . ASP A 1 254 ? 5.788 -11.575 -14.648 1.00 94.25 254 ASP A N 1
ATOM 2105 C CA . ASP A 1 254 ? 4.770 -12.410 -15.277 1.00 94.25 254 ASP A CA 1
ATOM 2106 C C . ASP A 1 254 ? 3.602 -11.533 -15.721 1.00 94.25 254 ASP A C 1
ATOM 2108 O O . ASP A 1 254 ? 2.889 -10.948 -14.895 1.00 94.25 254 ASP A O 1
ATOM 2112 N N . GLN A 1 255 ? 3.401 -11.449 -17.036 1.00 91.62 255 GLN A N 1
ATOM 2113 C CA . GLN A 1 255 ? 2.338 -10.627 -17.586 1.00 91.62 255 GLN A CA 1
ATOM 2114 C C . GLN A 1 255 ? 0.952 -11.257 -17.363 1.00 91.62 255 GLN A C 1
ATOM 2116 O O . GLN A 1 255 ? 0.726 -12.438 -17.622 1.00 91.62 255 GLN A O 1
ATOM 2121 N N . LYS A 1 256 ? 0.006 -10.440 -16.898 1.00 88.00 256 LYS A N 1
ATOM 2122 C CA . LYS A 1 256 ? -1.406 -10.737 -16.625 1.00 88.00 256 LYS A CA 1
ATOM 2123 C C . LYS A 1 256 ? -2.283 -9.657 -17.260 1.00 88.00 256 LYS A C 1
ATOM 2125 O O . LYS A 1 256 ? -2.978 -8.917 -16.568 1.00 88.00 256 LYS A O 1
ATOM 2130 N N . GLU A 1 257 ? -2.186 -9.549 -18.583 1.00 85.00 257 GLU A N 1
ATOM 2131 C CA . GLU A 1 257 ? -2.670 -8.391 -19.348 1.00 85.00 257 GLU A CA 1
ATOM 2132 C C . GLU A 1 257 ? -4.183 -8.169 -19.237 1.00 85.00 257 GLU A C 1
ATOM 2134 O O . GLU A 1 257 ? -4.645 -7.038 -19.045 1.00 85.00 257 GLU A O 1
ATOM 2139 N N . PHE A 1 258 ? -4.945 -9.259 -19.316 1.00 84.75 258 PHE A N 1
ATOM 2140 C CA . PHE A 1 258 ? -6.401 -9.251 -19.360 1.00 84.75 258 PHE A CA 1
ATOM 2141 C C . PHE A 1 258 ? -6.988 -9.837 -18.078 1.00 84.75 258 PHE A C 1
ATOM 2143 O O . PHE A 1 258 ? -6.488 -10.825 -17.539 1.00 84.75 258 PHE A O 1
ATOM 2150 N N . LEU A 1 259 ? -8.094 -9.255 -17.615 1.00 78.69 259 LEU A N 1
ATOM 2151 C CA . LEU A 1 259 ? -8.949 -9.928 -16.643 1.00 78.69 259 LEU A CA 1
ATOM 2152 C C . LEU A 1 259 ? -9.636 -11.101 -17.341 1.00 78.69 259 LEU A C 1
ATOM 2154 O O . LEU A 1 259 ? -10.253 -10.912 -18.391 1.00 78.69 259 LEU A O 1
ATOM 2158 N N . SER A 1 260 ? -9.537 -12.299 -16.761 1.00 61.50 260 SER A N 1
ATOM 2159 C CA . SER A 1 260 ? -10.381 -13.426 -17.155 1.00 61.50 260 SER A CA 1
ATOM 2160 C C . SER A 1 260 ? -11.833 -13.007 -16.931 1.00 61.50 260 SER A C 1
ATOM 2162 O O . SER A 1 260 ? -12.229 -12.785 -15.784 1.00 61.50 260 SER A O 1
ATOM 2164 N N . ARG A 1 261 ? -12.563 -12.799 -18.027 1.00 52.34 261 ARG A N 1
ATOM 2165 C CA . ARG A 1 261 ? -13.999 -12.517 -18.007 1.00 52.34 261 ARG A CA 1
ATOM 2166 C C . ARG A 1 261 ? -14.782 -13.778 -17.682 1.00 52.34 261 ARG A C 1
ATOM 2168 O O . ARG A 1 261 ? -14.333 -14.860 -18.122 1.00 52.34 261 ARG A O 1
#

Nearest PDB structures (foldseek):
  1xx7-assembly1_C  TM=8.062E-01  e=9.199E-05  Pyrococcus furiosus
  2paq-assembly1_B  TM=7.828E-01  e=8.010E-05  Escherichia coli K-12
  1xx7-assembly1_E  TM=6.993E-01  e=4.396E-05  Pyrococcus furiosus
  2par-assembly1_A  TM=7.145E-01  e=1.106E-04  Escherichia coli K-12
  5tka-assembly1_A-2  TM=7.441E-01  e=1.165E-03  Priestia megaterium

Sequence (261 aa):
MKEDLFKDFPKEREEGLKKLYRYSAFDVMFYRSNLWTHAHRVSWLTEDITPVALKYFKKFDGEKARILALVHDDAELITGDIQSRAKARASKKDKLKWERSEARAIKELSSRYPKYVGSYRYGELLTEALEKSTPESWVVTFADKLDAYCEGLHEVFAGNFSLLQCILFYPRMLGFLDRKFPKLTPFLYDRTSPLVDVERYLHVPLIKSKRYAHAGKPHTKKTITLSSTSPFYDRWRALVIKHWGEEGIKTLIDQKEFLSR

Solvent-accessible surface area (backbone atoms only — not comparable to full-atom values): 14530 Å² total; per-residue (Å²): 130,87,73,70,59,58,71,81,46,63,66,64,58,61,56,45,28,58,69,42,55,58,66,77,93,48,79,69,37,50,58,57,48,22,47,47,59,47,22,53,52,21,17,51,47,32,53,71,47,32,75,56,45,52,76,78,33,93,82,60,49,59,65,59,24,26,53,34,25,58,42,50,64,56,39,32,77,72,72,49,88,75,56,68,70,59,64,72,71,47,50,76,67,52,49,54,51,47,53,55,48,43,56,50,30,38,57,51,49,43,71,72,44,57,64,51,45,70,96,38,50,38,49,58,42,44,50,38,49,70,67,49,82,46,72,40,37,48,48,32,55,49,25,46,46,50,47,54,29,35,52,18,46,54,31,37,44,31,47,41,62,82,32,49,66,38,44,62,45,34,49,57,54,59,73,39,42,40,78,76,37,64,85,48,35,71,52,42,56,32,82,89,38,68,81,32,21,41,85,83,60,64,60,78,73,81,82,54,60,92,83,34,90,58,54,57,33,79,50,41,86,71,58,69,71,53,85,64,93,39,60,49,44,46,51,51,46,50,50,42,33,72,76,44,43,72,61,27,48,43,62,67,43,53,73,41,41,59,77,87,125

Foldseek 3Di:
DPPPLCPQWDVCLLVLQQLQWPPPVDFWAFLTGGNQLLLQLLLLLLLVLVVLLVVQPVPDDSVLLSVLSNCLCSLCSQVPDDDPVCCVPDDPVVVVVVLVSSLVSLVVCLVVTDLGRVPDGNSVSNVCSSVVPDSSNLSSVLSSLLSQLLSLVLRQQQQNCVSVVSVVPSLVVNVCSCVVPVSCVVSQCDPPDLQRNSVPASDSDPPDCVVRVSGNRADDPVRLQDDDSHPSNNVSLVSLCVPPPVVSRCSSGRTPTGDPD

pLDDT: mean 91.04, std 9.41, range [35.19, 98.75]

Mean predicted aligned error: 4.54 Å

Organism: NCBI:txid1802304

Radius of gyration: 17.92 Å; Cα contacts (8 Å, |Δi|>4): 335; chains: 1; bounding box: 44×39×44 Å